Protein AF-A0A437JR83-F1 (afdb_monomer)

Foldseek 3Di:
DDPVVVVQVVVVVVQQLVQQADDPPDPFHAQDAAAAFKKKKKWKWKWKDWPHWIKIKIKIKMKHHNHPQKMKMWMKMWMDTPDAIKIKIKIKMWGWDDAPDPFKTWIWIKMWMWMDRPPDIDTFKIKIKTWIWGDPDDFKIKIKIWMWMQGPVVRDIKIKIKIKMWGNFDDDPNKTKIKMKMWMDIPPFAIKIKIKIKIDPDPPFKIKMWMKMWGPDPRTMIMIMIMIMGMD

Nearest PDB structures (foldseek):
  6wil-assembly1_A  TM=4.463E-01  e=3.272E-05  Acinetobacter baumannii ACICU
  5fp2-assembly1_A  TM=3.745E-01  e=1.483E-04  Pseudomonas aeruginosa PAO1
  2hdi-assembly1_A  TM=3.971E-01  e=4.780E-04  Escherichia coli
  1e54-assembly1_A  TM=3.996E-01  e=6.405E-04  Delftia acidovorans
  1nqf-assembly1_A  TM=4.063E-01  e=6.652E-03  Escherichia coli

Organism: NCBI:txid2499835

Radius of gyration: 17.24 Å; Cα contacts (8 Å, |Δi|>4): 660; chains: 1; bounding box: 48×31×49 Å

Structure (mmCIF, N/CA/C/O backbone):
data_AF-A0A437JR83-F1
#
_entry.id   AF-A0A437JR83-F1
#
loop_
_atom_site.group_PDB
_atom_site.id
_atom_site.type_symbol
_atom_site.label_atom_id
_atom_site.label_alt_id
_atom_site.label_comp_id
_atom_site.label_asym_id
_atom_site.label_entity_id
_atom_site.label_seq_id
_atom_site.pdbx_PDB_ins_code
_atom_site.Cartn_x
_atom_site.Cartn_y
_atom_site.Cartn_z
_atom_site.occupancy
_atom_site.B_iso_or_equiv
_atom_site.auth_seq_id
_atom_site.auth_comp_id
_atom_site.auth_asym_id
_atom_site.auth_atom_id
_atom_site.pdbx_PDB_model_num
ATOM 1 N N . MET A 1 1 ? -20.474 8.134 29.082 1.00 32.59 1 MET A N 1
ATOM 2 C CA . MET A 1 1 ? -19.943 7.604 27.806 1.00 32.59 1 MET A CA 1
ATOM 3 C C . MET A 1 1 ? -18.487 7.226 28.027 1.00 32.59 1 MET A C 1
ATOM 5 O O . MET A 1 1 ? -17.682 8.089 28.355 1.00 32.59 1 MET A O 1
ATOM 9 N N . ASN A 1 2 ? -18.197 5.924 28.000 1.00 24.31 2 ASN A N 1
ATOM 10 C CA . ASN A 1 2 ? -16.918 5.344 28.408 1.00 24.31 2 ASN A CA 1
ATOM 11 C C . ASN A 1 2 ? -15.819 5.631 27.378 1.00 24.31 2 ASN A C 1
ATOM 13 O O . ASN A 1 2 ? -15.822 5.048 26.298 1.00 24.31 2 ASN A O 1
ATOM 17 N N . ARG A 1 3 ? -14.825 6.438 27.770 1.00 24.89 3 ARG A N 1
ATOM 18 C CA . ARG A 1 3 ? -13.561 6.663 27.037 1.00 24.89 3 ARG A CA 1
ATOM 19 C C . ARG A 1 3 ? -12.785 5.378 26.695 1.00 24.89 3 ARG A C 1
ATOM 21 O O . ARG A 1 3 ? -11.902 5.412 25.852 1.00 24.89 3 ARG A O 1
ATOM 28 N N . TRP A 1 4 ? -13.130 4.257 27.328 1.00 24.73 4 TRP A N 1
ATOM 29 C CA . TRP A 1 4 ? -12.500 2.954 27.119 1.00 24.73 4 TRP A CA 1
ATOM 30 C C . TRP A 1 4 ? -13.014 2.212 25.876 1.00 24.73 4 TRP A C 1
ATOM 32 O O . TRP A 1 4 ? -12.269 1.421 25.320 1.00 24.73 4 TRP A O 1
ATOM 42 N N . MET A 1 5 ? -14.237 2.491 25.398 1.00 27.91 5 MET A N 1
ATOM 43 C CA . MET A 1 5 ? -14.774 1.865 24.171 1.00 27.91 5 MET A CA 1
ATOM 44 C C . MET A 1 5 ? -14.330 2.591 22.894 1.00 27.91 5 MET A C 1
ATOM 46 O O . MET A 1 5 ? -14.243 1.979 21.836 1.00 27.91 5 MET A O 1
ATOM 50 N N . THR A 1 6 ? -13.993 3.879 22.987 1.00 34.22 6 THR A N 1
ATOM 51 C CA . THR A 1 6 ? -13.482 4.661 21.850 1.00 34.22 6 THR A CA 1
ATOM 52 C C . THR A 1 6 ? -12.039 4.308 21.485 1.00 34.22 6 THR A C 1
ATOM 54 O O . THR A 1 6 ? -11.684 4.370 20.314 1.00 34.22 6 THR A O 1
ATOM 57 N N . SER A 1 7 ? -11.216 3.887 22.454 1.00 34.66 7 SER A N 1
ATOM 58 C CA . SER A 1 7 ? -9.809 3.533 22.199 1.00 34.66 7 SER A CA 1
ATOM 59 C C . SER A 1 7 ? -9.632 2.156 21.553 1.00 34.66 7 SER A C 1
ATOM 61 O O . SER A 1 7 ? -8.687 1.958 20.800 1.00 34.66 7 SER A O 1
ATOM 63 N N . THR A 1 8 ? -10.545 1.207 21.781 1.00 35.41 8 THR A N 1
ATOM 64 C CA . THR A 1 8 ? -10.490 -0.116 21.132 1.00 35.41 8 THR A CA 1
ATOM 65 C C . THR A 1 8 ? -10.943 -0.054 19.668 1.00 35.41 8 THR A C 1
ATOM 67 O O . THR A 1 8 ? -10.409 -0.779 18.833 1.00 35.41 8 THR A O 1
ATOM 70 N N . MET A 1 9 ? -11.878 0.848 19.335 1.00 38.03 9 MET A N 1
ATOM 71 C CA . MET A 1 9 ? -12.351 1.045 17.956 1.00 38.03 9 MET A CA 1
ATOM 72 C C . MET A 1 9 ? -11.303 1.700 17.046 1.00 38.03 9 MET A C 1
ATOM 74 O O . MET A 1 9 ? -11.218 1.325 15.881 1.00 38.03 9 MET A O 1
ATOM 78 N N . GLY A 1 10 ? -10.477 2.622 17.558 1.00 35.56 10 GLY A N 1
ATOM 79 C CA . GLY A 1 10 ? -9.420 3.266 16.760 1.00 35.56 10 GLY A CA 1
ATOM 80 C C . GLY A 1 10 ? -8.351 2.282 16.272 1.00 35.56 10 GLY A C 1
ATOM 81 O O . GLY A 1 10 ? -7.940 2.327 15.114 1.00 35.56 10 GLY A O 1
ATOM 82 N N . VAL A 1 11 ? -7.976 1.323 17.127 1.00 40.75 11 VAL A N 1
ATOM 83 C CA . VAL A 1 11 ? -7.003 0.273 16.792 1.00 40.75 11 VAL A CA 1
ATOM 84 C C . VAL A 1 11 ? -7.579 -0.736 15.790 1.00 40.75 11 VAL A C 1
ATOM 86 O O . VAL A 1 11 ? -6.854 -1.171 14.902 1.00 40.75 11 VAL A O 1
ATOM 89 N N . LEU A 1 12 ? -8.872 -1.081 15.873 1.00 40.78 12 LEU A N 1
ATOM 90 C CA . LEU A 1 12 ? -9.520 -1.957 14.883 1.00 40.78 12 LEU A CA 1
ATOM 91 C C . LEU A 1 12 ? -9.708 -1.276 13.516 1.00 40.78 12 LEU A C 1
ATOM 93 O O . LEU A 1 12 ? -9.478 -1.916 12.491 1.00 40.78 12 LEU A O 1
ATOM 97 N N . ALA A 1 13 ? -10.063 0.013 13.484 1.00 42.19 13 ALA A N 1
ATOM 98 C CA . ALA A 1 13 ? -10.243 0.761 12.237 1.00 42.19 13 ALA A CA 1
ATOM 99 C C . ALA A 1 13 ? -8.931 0.915 11.444 1.00 42.19 13 ALA A C 1
ATOM 101 O O . ALA A 1 13 ? -8.933 0.794 10.221 1.00 42.19 13 ALA A O 1
ATOM 102 N N . ALA A 1 14 ? -7.795 1.097 12.129 1.00 40.47 14 ALA A N 1
ATOM 103 C CA . ALA A 1 14 ? -6.481 1.180 11.485 1.00 40.47 14 ALA A CA 1
ATOM 104 C C . ALA A 1 14 ? -6.006 -0.155 10.873 1.00 40.47 14 ALA A C 1
ATOM 106 O O . ALA A 1 14 ? -5.172 -0.156 9.971 1.00 40.47 14 ALA A O 1
ATOM 107 N N . ILE A 1 15 ? -6.533 -1.283 11.357 1.00 44.03 15 ILE A N 1
ATOM 108 C CA . ILE A 1 15 ? -6.121 -2.639 10.967 1.00 44.03 15 ILE A CA 1
ATOM 109 C C . ILE A 1 15 ? -6.958 -3.152 9.789 1.00 44.03 15 ILE A C 1
ATOM 111 O O . ILE A 1 15 ? -6.422 -3.694 8.831 1.00 44.03 15 ILE A O 1
ATOM 115 N N . CYS A 1 16 ? -8.266 -2.886 9.769 1.00 35.97 16 CYS A N 1
ATOM 116 C CA . CYS A 1 16 ? -9.113 -3.285 8.638 1.00 35.97 16 CYS A CA 1
ATOM 117 C C . CYS A 1 16 ? -8.777 -2.558 7.316 1.00 35.97 16 CYS A C 1
ATOM 119 O O . CYS A 1 16 ? -9.184 -3.024 6.254 1.00 35.97 16 CYS A O 1
ATOM 121 N N . ALA A 1 17 ? -8.030 -1.447 7.359 1.00 39.47 17 ALA A N 1
ATOM 122 C CA . ALA A 1 17 ? -7.630 -0.676 6.178 1.00 39.47 17 ALA A CA 1
ATOM 123 C C . ALA A 1 17 ? -6.355 -1.197 5.476 1.00 39.47 17 ALA A C 1
ATOM 125 O O . ALA A 1 17 ? -6.024 -0.725 4.387 1.00 39.47 17 ALA A O 1
ATOM 126 N N . LEU A 1 18 ? -5.618 -2.142 6.077 1.00 44.72 18 LEU A N 1
ATOM 127 C CA . LEU A 1 18 ? -4.388 -2.691 5.487 1.00 44.72 18 LEU A CA 1
ATOM 128 C C . LEU A 1 18 ? -4.664 -3.832 4.503 1.00 44.72 18 LEU A C 1
ATOM 130 O O . LEU A 1 18 ? -3.891 -4.036 3.571 1.00 44.72 18 LEU A O 1
ATOM 134 N N . SER A 1 19 ? -5.782 -4.544 4.656 1.00 37.06 19 SER A N 1
ATOM 135 C CA . SER A 1 19 ? -6.062 -5.789 3.927 1.00 37.06 19 SER A CA 1
ATOM 136 C C . SER A 1 19 ? -6.390 -5.613 2.433 1.00 37.06 19 SER A C 1
ATOM 138 O O . SER A 1 19 ? -6.799 -6.572 1.780 1.00 37.06 19 SER A O 1
ATOM 140 N N . ALA A 1 20 ? -6.248 -4.408 1.882 1.00 42.19 20 ALA A N 1
ATOM 141 C CA . ALA A 1 20 ? -6.490 -4.126 0.468 1.00 42.19 20 ALA A CA 1
ATOM 142 C C . ALA A 1 20 ? -5.416 -3.261 -0.204 1.00 42.19 20 ALA A C 1
ATOM 144 O O . ALA A 1 20 ? -5.598 -2.880 -1.357 1.00 42.19 20 ALA A O 1
ATOM 145 N N . LYS A 1 21 ? -4.323 -2.944 0.499 1.00 55.41 21 LYS A N 1
ATOM 146 C CA . LYS A 1 21 ? -3.191 -2.233 -0.099 1.00 55.41 21 LYS A CA 1
ATOM 147 C C . LYS A 1 21 ? -2.224 -3.261 -0.660 1.00 55.41 21 LYS A C 1
ATOM 149 O O . LYS A 1 21 ? -1.654 -4.036 0.108 1.00 55.41 21 LYS A O 1
ATOM 154 N N . ALA A 1 22 ? -2.089 -3.292 -1.979 1.00 55.38 22 ALA A N 1
ATOM 155 C CA . ALA A 1 22 ? -0.961 -3.967 -2.598 1.00 55.38 22 ALA A CA 1
ATOM 156 C C . ALA A 1 22 ? 0.275 -3.070 -2.410 1.00 55.38 22 ALA A C 1
ATOM 158 O O . ALA A 1 22 ? 0.153 -1.855 -2.269 1.00 55.38 22 ALA A O 1
ATOM 159 N N . GLY A 1 23 ? 1.473 -3.652 -2.345 1.00 60.19 23 GLY A N 1
ATOM 160 C CA . GLY A 1 23 ? 2.698 -2.842 -2.371 1.00 60.19 23 GLY A CA 1
ATOM 161 C C . GLY A 1 23 ? 3.164 -2.310 -1.011 1.00 60.19 23 GLY A C 1
ATOM 162 O O . GLY A 1 23 ? 3.816 -1.264 -0.937 1.00 60.19 23 GLY A O 1
ATOM 163 N N . LEU A 1 24 ? 2.940 -3.065 0.074 1.00 78.75 24 LEU A N 1
ATOM 164 C CA . LEU A 1 24 ? 3.714 -2.844 1.301 1.00 78.75 24 LEU A CA 1
ATOM 165 C C . LEU A 1 24 ? 5.221 -2.923 0.970 1.00 78.75 24 LEU A C 1
ATOM 167 O O . LEU A 1 24 ? 5.636 -3.694 0.096 1.00 78.75 24 LEU A O 1
ATOM 171 N N . PRO A 1 25 ? 6.079 -2.105 1.607 1.00 84.81 25 PRO A N 1
ATOM 172 C CA . PRO A 1 25 ? 5.969 -1.538 2.958 1.00 84.81 25 PRO A CA 1
ATOM 173 C C . PRO A 1 25 ? 5.352 -0.132 3.066 1.00 84.81 25 PRO A C 1
ATOM 175 O O . PRO A 1 25 ? 5.338 0.431 4.167 1.00 84.81 25 PRO A O 1
ATOM 178 N N . LEU A 1 26 ? 4.901 0.469 1.965 1.00 86.69 26 LEU A N 1
ATOM 179 C CA . LEU A 1 26 ? 4.327 1.816 1.962 1.00 86.69 26 LEU A CA 1
ATOM 180 C C . LEU A 1 26 ? 2.868 1.813 2.453 1.00 86.69 26 LEU A C 1
ATOM 182 O O . LEU A 1 26 ? 2.112 0.879 2.212 1.00 86.69 26 LEU A O 1
ATOM 186 N N . LEU A 1 27 ? 2.451 2.880 3.138 1.00 89.06 27 LEU A N 1
ATOM 187 C CA . LEU A 1 27 ? 1.035 3.170 3.389 1.00 89.06 27 LEU A CA 1
ATOM 188 C C . LEU A 1 27 ? 0.346 3.699 2.127 1.00 89.06 27 LEU A C 1
ATOM 190 O O . LEU A 1 27 ? -0.882 3.674 2.049 1.00 89.06 27 LEU A O 1
ATOM 194 N N . SER A 1 28 ? 1.120 4.229 1.185 1.00 91.75 28 SER A N 1
ATOM 195 C CA . SER A 1 28 ? 0.636 4.667 -0.123 1.00 91.75 28 SER A CA 1
ATOM 196 C C . SER A 1 28 ? 0.563 3.488 -1.082 1.00 91.75 28 SER A C 1
ATOM 198 O O . SER A 1 28 ? 1.411 2.606 -1.027 1.00 91.75 28 SER A O 1
ATOM 200 N N . GLU A 1 29 ? -0.418 3.513 -1.973 1.00 92.31 29 GLU A N 1
ATOM 201 C CA . GLU A 1 29 ? -0.516 2.595 -3.105 1.00 92.31 29 GLU A CA 1
ATOM 202 C C . GLU A 1 29 ? 0.329 3.112 -4.281 1.00 92.31 29 GLU A C 1
ATOM 204 O O . GLU A 1 29 ? 0.528 4.329 -4.420 1.00 92.31 29 GLU A O 1
ATOM 209 N N . ASP A 1 30 ? 0.794 2.201 -5.136 1.00 94.75 30 ASP A N 1
ATOM 210 C CA . ASP A 1 30 ? 1.477 2.516 -6.393 1.00 94.75 30 ASP A CA 1
ATOM 211 C C . ASP A 1 30 ? 0.542 2.392 -7.611 1.00 94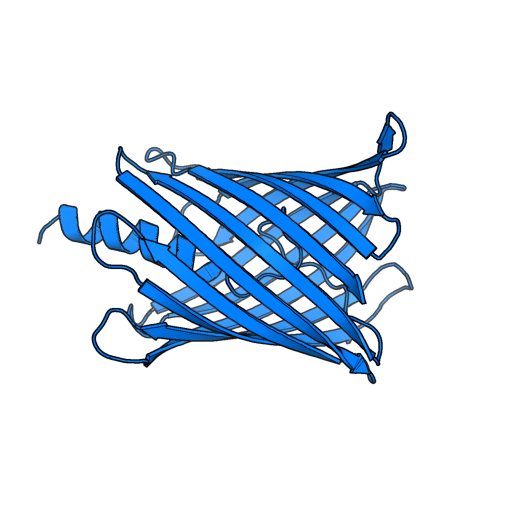.75 30 ASP A C 1
ATOM 213 O O . ASP A 1 30 ? -0.504 1.738 -7.576 1.00 94.75 30 ASP A O 1
ATOM 217 N N . ALA A 1 31 ? 0.906 3.045 -8.714 1.00 95.44 31 ALA A N 1
ATOM 218 C CA . ALA A 1 31 ? 0.135 3.031 -9.956 1.00 95.44 31 ALA A CA 1
ATOM 219 C C . ALA A 1 31 ? 0.512 1.877 -10.902 1.00 95.44 31 ALA A C 1
ATOM 221 O O . ALA A 1 31 ? 0.082 1.871 -12.056 1.00 95.44 31 ALA A O 1
ATOM 222 N N . GLY A 1 32 ? 1.304 0.906 -10.443 1.00 92.50 32 GLY A N 1
ATOM 223 C CA . GLY A 1 32 ? 1.584 -0.317 -11.179 1.00 92.50 32 GLY A CA 1
ATOM 224 C C . GLY A 1 32 ? 0.320 -1.162 -11.326 1.00 92.50 32 GLY A C 1
ATOM 225 O O . GLY A 1 32 ? -0.435 -1.350 -10.369 1.00 92.50 32 GLY A O 1
ATOM 226 N N . VAL A 1 33 ? 0.092 -1.668 -12.537 1.00 94.12 33 VAL A N 1
ATOM 227 C CA . VAL A 1 33 ? -0.976 -2.624 -12.852 1.00 94.12 33 VAL A CA 1
ATOM 228 C C . VAL A 1 33 ? -0.322 -3.870 -13.426 1.00 94.12 33 VAL A C 1
ATOM 230 O O . VAL A 1 33 ? 0.466 -3.768 -14.365 1.00 94.12 33 VAL A O 1
ATOM 233 N N . LEU A 1 34 ? -0.653 -5.034 -12.873 1.00 93.56 34 LEU A N 1
ATOM 234 C CA . LEU A 1 34 ? -0.153 -6.314 -13.367 1.00 93.56 34 LEU A CA 1
ATOM 235 C C . LEU A 1 34 ? -0.555 -6.540 -14.831 1.00 93.56 34 LEU A C 1
ATOM 237 O O . LEU A 1 34 ? -1.706 -6.317 -15.229 1.00 93.56 34 LEU A O 1
ATOM 241 N N . GLY A 1 35 ? 0.393 -7.035 -15.622 1.00 93.38 35 GLY A N 1
ATOM 242 C CA . GLY A 1 35 ? 0.174 -7.455 -16.996 1.00 93.38 35 GLY A CA 1
ATOM 243 C C . GLY A 1 35 ? -0.794 -8.635 -17.100 1.00 93.38 35 GLY A C 1
ATOM 244 O O . GLY A 1 35 ? -1.101 -9.334 -16.136 1.00 93.38 35 GLY A O 1
ATOM 245 N N . GLY A 1 36 ? -1.311 -8.878 -18.307 1.00 96.19 36 GLY A N 1
ATOM 246 C CA . GLY A 1 36 ? -2.239 -9.986 -18.539 1.00 96.19 36 GLY A CA 1
ATOM 247 C C . GLY A 1 36 ? -1.610 -11.345 -18.224 1.00 96.19 36 GLY A C 1
ATOM 248 O O . GLY A 1 36 ? -0.670 -11.754 -18.899 1.00 96.19 36 GLY A O 1
ATOM 249 N N . GLY A 1 37 ? -2.171 -12.055 -17.244 1.00 94.62 37 GLY A N 1
ATOM 250 C CA . GLY A 1 37 ? -1.677 -13.354 -16.784 1.00 94.62 37 GLY A CA 1
ATOM 251 C C . GLY A 1 37 ? -0.591 -13.281 -15.711 1.00 94.62 37 GLY A C 1
ATOM 252 O O . GLY A 1 37 ? -0.220 -14.329 -15.196 1.00 94.62 37 GLY A O 1
ATOM 253 N N . GLU A 1 38 ? -0.122 -12.085 -15.352 1.00 96.06 38 GLU A N 1
ATOM 254 C CA . GLU A 1 38 ? 0.784 -11.889 -14.222 1.00 96.06 38 GLU A CA 1
ATOM 255 C C . GLU A 1 38 ? -0.016 -11.903 -12.924 1.00 96.06 38 GLU A C 1
ATOM 257 O O . GLU A 1 38 ? -1.044 -11.223 -12.810 1.00 96.06 38 GLU A O 1
ATOM 262 N N . CYS A 1 39 ? 0.452 -12.666 -11.941 1.00 96.56 39 CYS A N 1
ATOM 263 C CA . CYS A 1 39 ? -0.159 -12.724 -10.627 1.00 96.56 39 CYS A CA 1
ATOM 264 C C . CYS A 1 39 ? 0.866 -12.453 -9.526 1.00 96.56 39 CYS A C 1
ATOM 266 O O . CYS A 1 39 ? 2.052 -12.756 -9.643 1.00 96.56 39 CYS A O 1
ATOM 268 N N . GLU A 1 40 ? 0.382 -11.926 -8.408 1.00 96.00 40 GLU A N 1
ATOM 269 C CA . GLU A 1 40 ? 1.158 -11.767 -7.189 1.00 96.00 40 GLU A CA 1
ATOM 270 C C . GLU A 1 40 ? 0.388 -12.298 -5.979 1.00 96.00 40 GLU A C 1
ATOM 272 O O . GLU A 1 40 ? -0.837 -12.207 -5.892 1.00 96.00 40 GLU A O 1
ATOM 277 N N . LEU A 1 41 ? 1.125 -12.880 -5.040 1.00 96.81 41 LEU A N 1
ATOM 278 C CA . LEU A 1 41 ? 0.657 -13.302 -3.729 1.00 96.81 41 LEU A CA 1
ATOM 279 C C . LEU A 1 41 ? 1.445 -12.520 -2.681 1.00 96.81 41 LEU A C 1
ATOM 281 O O . LEU A 1 41 ? 2.673 -12.592 -2.654 1.00 96.81 41 LEU A O 1
ATOM 285 N N . GLU A 1 42 ? 0.752 -11.819 -1.795 1.00 95.44 42 GLU A N 1
ATOM 286 C CA . GLU A 1 42 ? 1.366 -11.055 -0.715 1.00 95.44 42 GLU A CA 1
ATOM 287 C C . GLU A 1 42 ? 0.841 -11.519 0.644 1.00 95.44 42 GLU A C 1
ATOM 289 O O . GLU A 1 42 ? -0.364 -11.612 0.873 1.00 95.44 42 GLU A O 1
ATOM 294 N N . ALA A 1 43 ? 1.760 -11.820 1.558 1.00 96.00 43 ALA A N 1
ATOM 295 C CA . ALA A 1 43 ? 1.468 -12.155 2.943 1.00 96.00 43 ALA A CA 1
ATOM 296 C C . ALA A 1 43 ? 2.022 -11.070 3.863 1.00 96.00 43 ALA A C 1
ATOM 298 O O . ALA A 1 43 ? 3.160 -10.634 3.698 1.00 96.00 43 ALA A O 1
ATOM 299 N N . VAL A 1 44 ? 1.240 -10.678 4.865 1.00 94.56 44 VAL A N 1
ATOM 300 C CA . VAL A 1 44 ? 1.554 -9.556 5.753 1.00 94.56 44 VAL A CA 1
ATOM 301 C C . VAL A 1 44 ? 1.383 -9.977 7.203 1.00 94.56 44 VAL A C 1
ATOM 303 O O . VAL A 1 44 ? 0.411 -10.644 7.562 1.00 94.56 44 VAL A O 1
ATOM 306 N N . ALA A 1 45 ? 2.311 -9.551 8.052 1.00 95.62 45 ALA A N 1
ATOM 307 C CA . ALA A 1 45 ? 2.157 -9.539 9.496 1.00 95.62 45 ALA A CA 1
ATOM 308 C C . ALA A 1 45 ? 2.335 -8.10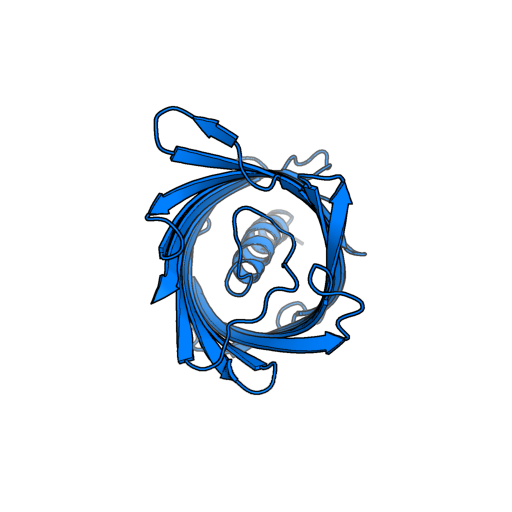7 10.007 1.00 95.62 45 ALA A C 1
ATOM 310 O O . ALA A 1 45 ? 3.351 -7.468 9.729 1.00 95.62 45 ALA A O 1
ATOM 311 N N . ALA A 1 46 ? 1.370 -7.614 10.779 1.00 93.56 46 ALA A N 1
ATOM 312 C CA . ALA A 1 46 ? 1.401 -6.267 11.330 1.00 93.56 46 ALA A CA 1
ATOM 313 C C . ALA A 1 46 ? 1.247 -6.270 12.854 1.00 93.56 46 ALA A C 1
ATOM 315 O O . ALA A 1 46 ? 0.568 -7.116 13.442 1.00 93.56 46 ALA A O 1
ATOM 316 N N . SER A 1 47 ? 1.883 -5.299 13.508 1.00 93.69 47 SER A N 1
ATOM 317 C CA . SER A 1 47 ? 1.707 -5.014 14.929 1.00 93.69 47 SER A CA 1
ATOM 318 C C . SER A 1 47 ? 1.449 -3.531 15.140 1.00 93.69 47 SER A C 1
ATOM 320 O O . SER A 1 47 ? 2.309 -2.700 14.849 1.00 93.69 47 SER A O 1
ATOM 322 N N . ALA A 1 48 ? 0.289 -3.215 15.707 1.00 91.25 48 ALA A N 1
ATOM 323 C CA . ALA A 1 48 ? -0.090 -1.869 16.103 1.00 91.25 48 ALA A CA 1
ATOM 324 C C . ALA A 1 48 ? -0.001 -1.708 17.626 1.00 91.25 48 ALA A C 1
ATOM 326 O O . ALA A 1 48 ? -0.269 -2.644 18.387 1.00 91.25 48 ALA A O 1
ATOM 327 N N . ARG A 1 49 ? 0.384 -0.516 18.090 1.00 91.00 49 ARG A N 1
ATOM 328 C CA . ARG A 1 49 ? 0.379 -0.153 19.514 1.00 91.00 49 ARG A CA 1
ATOM 329 C C . ARG A 1 49 ? -0.042 1.295 19.708 1.00 91.00 49 ARG A C 1
ATOM 331 O O . ARG A 1 49 ? 0.510 2.181 19.060 1.00 91.00 49 ARG A O 1
ATOM 338 N N . GLU A 1 50 ? -0.910 1.530 20.683 1.00 87.31 50 GLU A N 1
ATOM 339 C CA . GLU A 1 50 ? -1.382 2.859 21.081 1.00 87.31 50 GLU A CA 1
ATOM 340 C C . GLU A 1 50 ? -1.694 2.861 22.581 1.00 87.31 50 GLU A C 1
ATOM 342 O O . GLU A 1 50 ? -2.345 1.948 23.078 1.00 87.31 50 GLU A O 1
ATOM 347 N N . GLY A 1 51 ? -1.204 3.853 23.334 1.00 81.12 51 GLY A N 1
ATOM 348 C CA . GLY A 1 51 ? -1.610 4.048 24.736 1.00 81.12 51 GLY A CA 1
ATOM 349 C C . GLY A 1 51 ? -1.424 2.847 25.684 1.00 81.12 51 GLY A C 1
ATOM 350 O O . GLY A 1 51 ? -2.079 2.791 26.718 1.00 81.12 51 GLY A O 1
ATOM 351 N N . GLY A 1 52 ? -0.557 1.883 25.345 1.00 79.50 52 GLY A N 1
ATOM 352 C CA . GLY A 1 52 ? -0.351 0.638 26.101 1.00 79.50 52 GLY A CA 1
ATOM 353 C C . GLY A 1 52 ? -1.141 -0.570 25.580 1.00 79.50 52 GLY A C 1
ATOM 354 O O . GLY A 1 52 ? -0.736 -1.698 25.856 1.00 79.50 52 GLY A O 1
ATOM 355 N N . ALA A 1 53 ? -2.178 -0.351 24.770 1.00 84.38 53 ALA A N 1
ATOM 356 C CA . ALA A 1 53 ? -2.894 -1.399 24.051 1.00 84.38 53 ALA A CA 1
ATOM 357 C C . ALA A 1 53 ? -2.090 -1.876 22.832 1.00 84.38 53 ALA A C 1
ATOM 359 O O . ALA A 1 53 ? -1.283 -1.132 22.253 1.00 84.38 53 ALA A O 1
ATOM 360 N N . GLY A 1 54 ? -2.291 -3.137 22.455 1.00 86.75 54 GLY A N 1
ATOM 361 C CA . GLY A 1 54 ? -1.609 -3.768 21.333 1.00 86.75 54 GLY A CA 1
ATOM 362 C C . GLY A 1 54 ? -2.569 -4.556 20.458 1.00 86.75 54 GLY A C 1
ATOM 363 O O . GLY A 1 54 ? -3.552 -5.120 20.937 1.00 86.75 54 GLY A O 1
ATOM 364 N N . ALA A 1 55 ? -2.253 -4.613 19.172 1.00 88.44 55 ALA A N 1
ATOM 365 C CA . ALA A 1 55 ? -2.992 -5.416 18.223 1.00 88.44 55 ALA A CA 1
ATOM 366 C C . ALA A 1 55 ? -2.078 -6.026 17.165 1.00 88.44 55 ALA A C 1
ATOM 368 O O . ALA A 1 55 ? -0.989 -5.516 16.879 1.00 88.44 55 ALA A O 1
ATOM 369 N N . HIS A 1 56 ? -2.538 -7.140 16.608 1.00 91.62 56 HIS A N 1
ATOM 370 C CA . HIS A 1 56 ? -1.828 -7.912 15.602 1.00 91.62 56 HIS A CA 1
ATOM 371 C C . HIS A 1 56 ? -2.752 -8.260 14.445 1.00 91.62 56 HIS A C 1
ATOM 373 O O . HIS A 1 56 ? -3.917 -8.598 14.667 1.00 91.62 56 HIS A O 1
ATOM 379 N N . GLU A 1 57 ? -2.203 -8.232 13.237 1.00 89.94 57 GLU A N 1
ATOM 380 C CA . GLU A 1 57 ? -2.884 -8.644 12.015 1.00 89.94 57 GLU A CA 1
ATOM 381 C C . GLU A 1 57 ? -2.017 -9.619 11.230 1.00 89.94 57 GLU A C 1
ATOM 383 O O . GLU A 1 57 ? -0.795 -9.467 11.155 1.00 89.94 57 GLU A O 1
ATOM 388 N N . HIS A 1 58 ? -2.673 -10.596 10.615 1.00 93.81 58 HIS A N 1
ATOM 389 C CA . HIS A 1 58 ? -2.109 -11.385 9.535 1.00 93.81 58 HIS A CA 1
ATOM 390 C C . HIS A 1 58 ? -3.035 -11.308 8.332 1.00 93.81 58 HIS A C 1
ATOM 392 O O . HIS A 1 58 ? -4.224 -11.609 8.467 1.00 93.81 58 HIS A O 1
ATOM 398 N N . ALA A 1 59 ? -2.487 -10.962 7.175 1.00 93.19 59 ALA A N 1
ATOM 399 C CA . ALA A 1 59 ? -3.230 -10.887 5.928 1.00 93.19 59 ALA A CA 1
ATOM 400 C C . ALA A 1 59 ? -2.552 -11.705 4.828 1.00 93.19 59 ALA A C 1
ATOM 402 O O . ALA A 1 59 ? -1.341 -11.932 4.850 1.00 93.19 59 ALA A O 1
ATOM 403 N N . LEU A 1 60 ? -3.363 -12.168 3.885 1.00 95.44 60 LEU A N 1
ATOM 404 C CA . LEU A 1 60 ? -2.936 -12.822 2.659 1.00 95.44 60 LEU A CA 1
ATOM 405 C C . LEU A 1 60 ? -3.790 -12.277 1.517 1.00 95.44 60 LEU A C 1
ATOM 407 O O . LEU A 1 60 ? -5.017 -12.359 1.582 1.00 95.44 60 LEU A O 1
ATOM 411 N N . GLY A 1 61 ? -3.146 -11.746 0.489 1.00 93.62 61 GLY A N 1
ATOM 412 C CA . GLY A 1 61 ? -3.785 -11.238 -0.714 1.00 93.62 61 GLY A CA 1
ATOM 413 C C . GLY A 1 61 ? -3.232 -11.911 -1.957 1.00 93.62 61 GLY A C 1
ATOM 414 O O . GLY A 1 61 ? -2.046 -12.221 -2.018 1.00 93.62 61 GLY A O 1
ATOM 415 N N . VAL A 1 62 ? -4.090 -12.135 -2.945 1.00 95.50 62 VAL A N 1
ATOM 416 C CA . VAL A 1 62 ? -3.697 -12.512 -4.304 1.00 95.50 62 VAL A CA 1
ATOM 417 C C . VAL A 1 62 ? -4.255 -11.482 -5.268 1.00 95.50 62 VAL A C 1
ATOM 419 O O . VAL A 1 62 ? -5.415 -11.087 -5.132 1.00 95.50 62 VAL A O 1
ATOM 422 N N . ALA A 1 63 ? -3.459 -11.067 -6.243 1.00 95.75 63 ALA A N 1
ATOM 423 C CA . ALA A 1 63 ? -3.922 -10.241 -7.341 1.00 95.75 63 ALA A CA 1
ATOM 424 C C . ALA A 1 63 ? -3.428 -10.781 -8.678 1.00 95.75 63 ALA A C 1
ATOM 426 O O . ALA A 1 63 ? -2.364 -11.385 -8.749 1.00 95.75 63 ALA A O 1
ATOM 427 N N . CYS A 1 64 ? -4.218 -10.582 -9.728 1.00 96.38 64 CYS A N 1
ATOM 428 C CA . CYS A 1 64 ? -3.865 -10.990 -11.081 1.00 96.38 64 CYS A CA 1
ATOM 429 C C . CYS A 1 64 ? -4.299 -9.932 -12.092 1.00 96.38 64 CYS A C 1
ATOM 431 O O . CYS A 1 64 ? -5.419 -9.406 -12.026 1.00 96.38 64 CYS A O 1
ATOM 433 N N . GLY A 1 65 ? -3.427 -9.664 -13.057 1.00 96.38 65 GLY A N 1
ATOM 434 C CA . GLY A 1 65 ? -3.742 -8.861 -14.224 1.00 96.38 65 GLY A CA 1
ATOM 435 C C . GLY A 1 65 ? -4.585 -9.662 -15.211 1.00 96.38 65 GLY A C 1
ATOM 436 O O . GLY A 1 65 ? -4.232 -10.763 -15.635 1.00 96.38 65 GLY A O 1
ATOM 437 N N . THR A 1 66 ? -5.724 -9.108 -15.614 1.00 94.75 66 THR A N 1
ATOM 438 C CA . THR A 1 66 ? -6.593 -9.725 -16.632 1.00 94.75 66 THR A CA 1
ATOM 439 C C . THR A 1 66 ? -6.256 -9.261 -18.050 1.00 94.75 66 THR A C 1
ATOM 441 O O . THR A 1 66 ? -6.888 -9.691 -19.016 1.00 94.75 66 THR A O 1
ATOM 444 N N . GLY A 1 6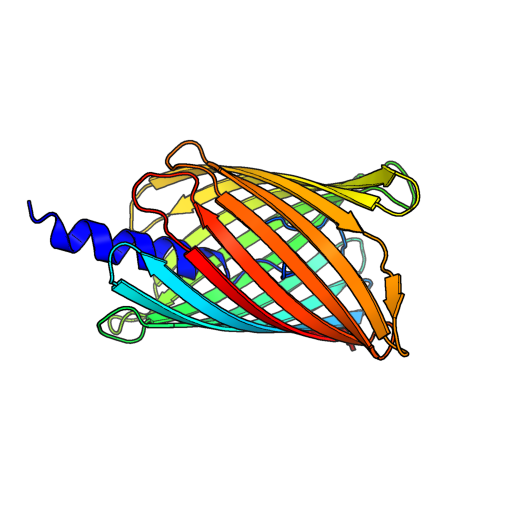7 ? -5.263 -8.376 -18.177 1.00 89.19 67 GLY A N 1
ATOM 445 C CA . GLY A 1 67 ? -4.963 -7.634 -19.395 1.00 89.19 67 GLY A CA 1
ATOM 446 C C . GLY A 1 67 ? -5.906 -6.444 -19.583 1.00 89.19 67 GLY A C 1
ATOM 447 O O . GLY A 1 67 ? -6.806 -6.211 -18.775 1.00 89.19 67 GLY A O 1
ATOM 448 N N . ARG A 1 68 ? -5.692 -5.697 -20.675 1.00 89.06 68 ARG A N 1
ATOM 449 C CA . ARG A 1 68 ? -6.435 -4.467 -21.007 1.00 89.06 68 ARG A CA 1
ATOM 450 C C . ARG A 1 68 ? -6.397 -3.416 -19.901 1.00 89.06 68 ARG A C 1
ATOM 452 O O . ARG A 1 68 ? -7.404 -2.746 -19.717 1.00 89.06 68 ARG A O 1
ATOM 459 N N . ASP A 1 69 ? -5.281 -3.298 -19.186 1.00 94.56 69 ASP A N 1
ATOM 460 C CA . ASP A 1 69 ? -5.084 -2.261 -18.167 1.00 94.56 69 ASP A CA 1
ATOM 461 C C . ASP A 1 69 ? -5.895 -2.473 -16.872 1.00 94.56 69 ASP A C 1
ATOM 463 O O . ASP A 1 69 ? -6.154 -1.521 -16.136 1.00 94.56 69 ASP A O 1
ATOM 467 N N . TRP A 1 70 ? -6.294 -3.724 -16.587 1.00 95.81 70 TRP A N 1
ATOM 468 C CA . TRP A 1 70 ? -7.047 -4.118 -15.387 1.00 95.81 70 TRP A CA 1
ATOM 469 C C . TRP A 1 70 ? -6.357 -5.216 -14.573 1.00 95.81 70 TRP A C 1
ATOM 471 O O . TRP A 1 70 ? -5.891 -6.223 -15.114 1.00 95.81 70 TRP A O 1
ATOM 481 N N . GLN A 1 71 ? -6.441 -5.065 -13.253 1.00 95.62 71 GLN A N 1
ATOM 482 C CA . GLN A 1 71 ? -6.042 -6.033 -12.235 1.00 95.62 71 GLN A CA 1
ATOM 483 C C . GLN A 1 71 ? -7.173 -6.226 -11.225 1.00 95.62 71 GLN A C 1
ATOM 485 O O . GLN A 1 71 ? -7.856 -5.269 -10.860 1.00 95.62 71 GLN A O 1
ATOM 490 N N . TRP A 1 72 ? -7.327 -7.454 -10.733 1.00 96.06 72 TRP A N 1
ATOM 491 C CA . TRP A 1 72 ? -8.245 -7.799 -9.646 1.00 96.06 72 TRP A CA 1
ATOM 492 C C . TRP A 1 72 ? -7.488 -8.424 -8.488 1.00 96.06 72 TRP A C 1
ATOM 494 O O . TRP A 1 72 ? -6.524 -9.152 -8.709 1.00 96.06 72 TRP A O 1
ATOM 504 N N . GLY A 1 73 ? -7.956 -8.170 -7.271 1.00 94.69 73 GLY A N 1
ATOM 505 C CA . GLY A 1 73 ? -7.380 -8.696 -6.044 1.00 94.69 73 GLY A CA 1
ATOM 506 C C . GLY A 1 73 ? -8.432 -9.249 -5.089 1.00 94.69 73 GLY A C 1
ATOM 507 O O . GLY A 1 73 ? -9.562 -8.758 -5.024 1.00 94.69 73 GLY A O 1
ATOM 508 N N . LEU A 1 74 ? -8.035 -10.268 -4.333 1.00 96.25 74 LEU A N 1
ATOM 509 C CA . LEU A 1 74 ? -8.784 -10.858 -3.229 1.00 96.25 74 LEU A CA 1
ATOM 510 C C . LEU A 1 74 ? -7.869 -10.932 -2.008 1.00 96.25 74 LEU A C 1
ATOM 512 O O . LEU A 1 74 ? -6.769 -11.474 -2.102 1.00 96.25 74 LEU A O 1
ATOM 516 N N . GLY A 1 75 ? -8.337 -10.445 -0.863 1.00 93.88 75 GLY A N 1
ATOM 517 C CA . GLY A 1 75 ? -7.599 -10.483 0.394 1.00 93.88 75 GLY A CA 1
ATOM 518 C C . GLY A 1 75 ? -8.389 -11.143 1.512 1.00 93.88 75 GLY A C 1
ATOM 519 O O . GLY A 1 75 ? -9.611 -11.036 1.593 1.00 93.88 75 GLY A O 1
ATOM 520 N N . VAL A 1 76 ? -7.683 -11.826 2.406 1.00 94.69 76 VAL A N 1
ATOM 521 C CA . VAL A 1 76 ? -8.214 -12.305 3.683 1.00 94.69 76 VAL A CA 1
ATOM 522 C C . VAL A 1 76 ? -7.318 -11.831 4.809 1.00 94.69 76 VA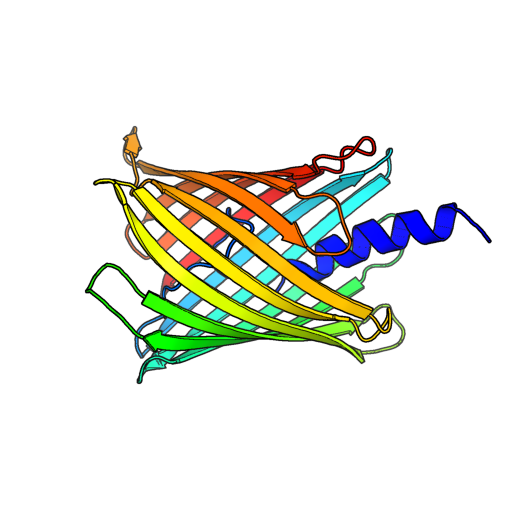L A C 1
ATOM 524 O O . VAL A 1 76 ? -6.096 -11.826 4.681 1.00 94.69 76 VAL A O 1
ATOM 527 N N . ALA A 1 77 ? -7.921 -11.477 5.936 1.00 91.56 77 ALA A N 1
ATOM 528 C CA . ALA A 1 77 ? -7.185 -11.010 7.098 1.00 91.56 77 ALA A CA 1
ATOM 529 C C . ALA A 1 77 ? -7.741 -11.579 8.398 1.00 91.56 77 ALA A C 1
ATOM 531 O O . ALA A 1 77 ? -8.896 -12.006 8.497 1.00 91.56 77 ALA A O 1
ATOM 532 N N . ARG A 1 78 ? -6.888 -11.602 9.416 1.00 91.81 78 ARG A N 1
ATOM 533 C CA . ARG A 1 78 ? -7.242 -11.934 10.792 1.00 91.81 78 ARG A CA 1
ATOM 534 C C . ARG A 1 78 ? -6.579 -10.938 11.719 1.00 91.81 78 ARG A C 1
ATOM 536 O O . ARG A 1 78 ? -5.358 -10.815 11.703 1.00 91.81 78 ARG A O 1
ATOM 543 N N . ALA A 1 79 ? -7.382 -10.301 12.557 1.00 88.31 79 ALA A N 1
ATOM 544 C CA . ALA A 1 79 ? -6.949 -9.259 13.469 1.00 88.31 79 ALA A CA 1
ATOM 545 C C . ALA A 1 79 ? -7.337 -9.587 14.912 1.00 88.31 79 ALA A C 1
ATOM 547 O O . ALA A 1 79 ? -8.404 -10.146 15.178 1.00 88.31 79 ALA A O 1
ATOM 548 N N . ARG A 1 80 ? -6.479 -9.224 15.865 1.00 88.25 80 ARG A N 1
ATOM 549 C CA . ARG A 1 80 ? -6.763 -9.338 17.299 1.00 88.25 80 ARG A CA 1
ATOM 550 C C . ARG A 1 80 ? -6.252 -8.107 18.039 1.00 88.25 80 ARG A C 1
ATOM 552 O O . ARG A 1 80 ? -5.062 -7.812 17.968 1.00 88.25 80 ARG A O 1
ATOM 559 N N . ALA A 1 81 ? -7.137 -7.470 18.801 1.00 82.94 81 ALA A N 1
ATOM 560 C CA . ALA A 1 81 ? -6.845 -6.411 19.765 1.00 82.94 81 ALA A CA 1
ATOM 561 C C . ALA A 1 81 ? -7.589 -6.755 21.063 1.00 82.94 81 ALA A C 1
ATOM 563 O O . ALA A 1 81 ? -8.806 -6.894 21.004 1.00 82.94 81 ALA A O 1
ATOM 564 N N . ASP A 1 82 ? -6.867 -6.987 22.169 1.0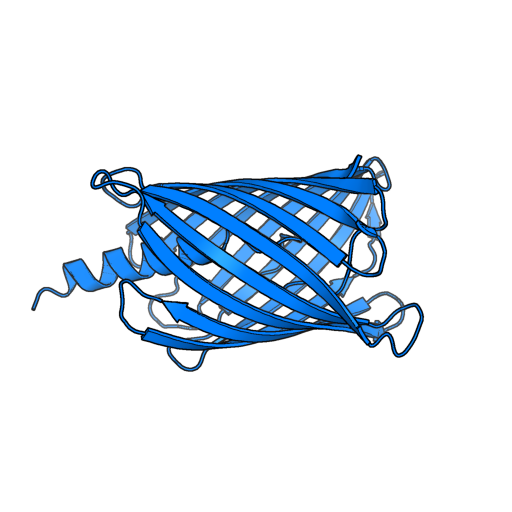0 71.56 82 ASP A N 1
ATOM 565 C CA . ASP A 1 82 ? -7.378 -7.310 23.521 1.00 71.56 82 ASP A CA 1
ATOM 566 C C . ASP A 1 82 ? -8.837 -7.826 23.570 1.00 71.56 82 ASP A C 1
ATOM 568 O O . ASP A 1 82 ? -9.745 -7.143 24.041 1.00 71.56 82 ASP A O 1
ATOM 572 N N . GLY A 1 83 ? -9.086 -9.026 23.025 1.00 70.81 83 GLY A N 1
ATOM 573 C CA . GLY A 1 83 ? -10.452 -9.511 22.814 1.00 70.81 83 GLY A CA 1
ATOM 574 C C . GLY A 1 83 ? -10.601 -10.571 21.712 1.00 70.81 83 GLY A C 1
ATOM 575 O O . GLY A 1 83 ? -9.631 -11.276 21.392 1.00 70.81 83 GLY A O 1
ATOM 576 N N . PRO A 1 84 ? -11.824 -10.737 21.163 1.00 72.75 84 PRO A N 1
ATOM 577 C CA . PRO A 1 84 ? -12.115 -11.731 20.136 1.00 72.75 84 PRO A CA 1
ATOM 578 C C . PRO A 1 84 ? -11.374 -11.455 18.821 1.00 72.75 84 PRO A C 1
ATOM 580 O O . PRO A 1 84 ? -10.978 -10.337 18.503 1.00 72.75 84 PRO A O 1
ATOM 583 N N . LEU A 1 85 ? -11.158 -12.532 18.070 1.00 85.69 85 LEU A N 1
ATOM 584 C CA . LEU A 1 85 ? -10.529 -12.510 16.754 1.00 85.69 85 LEU A CA 1
ATOM 585 C C . LEU A 1 85 ? -11.525 -11.970 15.720 1.00 85.69 85 LEU A C 1
ATOM 587 O O . LEU A 1 85 ? -12.572 -12.585 15.530 1.00 85.69 85 LEU A O 1
ATOM 591 N N . ALA A 1 86 ? -11.165 -10.904 15.014 1.00 87.62 86 ALA A N 1
ATOM 592 C CA . ALA A 1 86 ? -11.891 -10.434 13.839 1.00 87.62 86 ALA A CA 1
ATOM 593 C C . ALA A 1 86 ? -11.309 -11.069 12.569 1.00 87.62 86 ALA A C 1
ATOM 595 O O . ALA A 1 86 ? -10.098 -11.302 12.469 1.00 87.62 86 ALA A O 1
ATOM 596 N N . LYS A 1 87 ? -12.167 -11.358 11.590 1.00 91.69 87 LYS A N 1
ATOM 597 C CA . LYS A 1 87 ? -11.770 -11.813 10.251 1.00 91.69 87 LYS A CA 1
ATOM 598 C C . LYS A 1 87 ? -12.177 -10.770 9.224 1.00 91.69 87 LYS A C 1
ATOM 600 O O . LYS A 1 87 ? -13.265 -10.215 9.327 1.00 91.69 87 LYS A O 1
ATOM 605 N N . GLY A 1 88 ? -11.323 -10.558 8.233 1.00 90.19 88 GLY A N 1
ATOM 606 C CA . GLY A 1 88 ? -11.561 -9.670 7.103 1.00 90.19 88 GLY A CA 1
ATOM 607 C C . GLY A 1 88 ? -11.552 -10.431 5.782 1.00 90.19 88 GLY A C 1
ATOM 608 O O . GLY A 1 88 ? -10.830 -11.420 5.632 1.00 90.19 88 GLY A O 1
ATOM 609 N N . LEU A 1 89 ? -12.354 -9.955 4.837 1.00 94.00 89 LEU A N 1
ATOM 610 C CA . LEU A 1 89 ? -12.345 -10.332 3.428 1.00 94.00 89 LEU A CA 1
ATOM 611 C C . LEU A 1 89 ? -12.367 -9.038 2.614 1.00 94.00 89 LEU A C 1
ATOM 613 O O . LEU A 1 89 ? -13.158 -8.145 2.915 1.00 94.00 89 LEU A O 1
ATOM 617 N N . SER A 1 90 ? -11.544 -8.938 1.581 1.00 92.62 90 SER A N 1
ATOM 618 C CA . SER A 1 90 ? -11.510 -7.787 0.683 1.00 92.62 90 SER A CA 1
ATOM 619 C C . SER A 1 90 ? -11.523 -8.232 -0.772 1.00 92.62 90 SER A C 1
ATOM 621 O O . SER A 1 90 ? -10.961 -9.267 -1.126 1.00 92.62 90 SER A O 1
ATOM 623 N N . VAL A 1 91 ? -12.178 -7.446 -1.619 1.00 95.69 91 VAL A N 1
ATOM 624 C CA . VAL A 1 91 ? -12.093 -7.554 -3.078 1.00 95.69 91 VAL A CA 1
ATOM 625 C C . VAL A 1 91 ? -11.764 -6.173 -3.603 1.00 95.69 91 VAL A C 1
ATOM 627 O O . VAL A 1 91 ? -12.412 -5.202 -3.218 1.00 95.69 91 VAL A O 1
ATOM 630 N N . GLY A 1 92 ? -10.790 -6.080 -4.492 1.00 94.31 92 GLY A N 1
ATOM 631 C CA . GLY A 1 92 ? -10.414 -4.815 -5.100 1.00 94.31 92 GLY A CA 1
ATOM 632 C C . GLY A 1 92 ? -9.843 -5.002 -6.490 1.00 94.31 92 GLY A C 1
ATOM 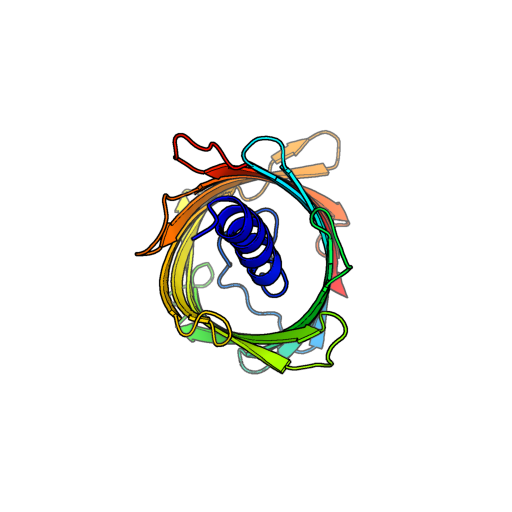633 O O . GLY A 1 92 ? -9.848 -6.103 -7.045 1.00 94.31 92 GLY A O 1
ATOM 634 N N . GLY A 1 93 ? -9.349 -3.916 -7.058 1.00 93.06 93 GLY A N 1
ATOM 635 C CA . GLY A 1 93 ? -8.655 -3.951 -8.332 1.00 93.06 93 GLY A CA 1
ATOM 636 C C . GLY A 1 93 ? -7.887 -2.673 -8.594 1.00 93.06 93 GLY A C 1
ATOM 637 O O . GLY A 1 93 ? -7.951 -1.735 -7.805 1.00 93.06 93 GLY A O 1
ATOM 638 N N . LYS A 1 94 ? -7.185 -2.640 -9.722 1.00 95.75 94 LYS A N 1
ATOM 639 C CA . LYS A 1 94 ? -6.591 -1.429 -10.288 1.00 95.75 94 LYS A CA 1
ATOM 640 C C . LYS A 1 94 ? -6.989 -1.342 -11.751 1.00 95.75 94 LYS A C 1
ATOM 642 O O . LYS A 1 94 ? -6.946 -2.343 -12.465 1.00 95.75 94 LYS A O 1
ATOM 647 N N . VAL A 1 95 ? -7.372 -0.150 -12.186 1.00 96.81 95 VAL A N 1
ATOM 648 C CA . VAL A 1 95 ? -7.568 0.169 -13.600 1.00 96.81 95 VAL A CA 1
ATOM 649 C C . VAL A 1 95 ? -6.693 1.356 -13.962 1.00 96.81 95 VAL A C 1
ATOM 651 O O . VAL A 1 95 ? -6.793 2.413 -13.334 1.00 96.81 95 VAL A O 1
ATOM 654 N N . LEU A 1 96 ? -5.836 1.193 -14.967 1.00 97.69 96 LEU A N 1
ATOM 655 C CA . LEU A 1 96 ? -5.068 2.308 -15.508 1.00 97.69 96 LEU A CA 1
ATOM 656 C C . LEU A 1 96 ? -6.008 3.252 -16.264 1.00 97.69 96 LEU A C 1
ATOM 658 O O . LEU A 1 96 ? -6.765 2.860 -17.150 1.00 97.69 96 LEU A O 1
ATOM 662 N N . LEU A 1 97 ? -5.979 4.517 -15.851 1.00 97.88 97 LEU A N 1
ATOM 663 C CA . LEU A 1 97 ? -6.783 5.592 -16.420 1.00 97.88 97 LEU A CA 1
ATOM 664 C C . LEU A 1 97 ? -5.991 6.385 -17.455 1.00 97.88 97 LEU A C 1
ATOM 666 O O . LEU A 1 97 ? -6.552 6.837 -18.452 1.00 97.88 97 LEU A O 1
ATOM 670 N N . TRP A 1 98 ? -4.703 6.608 -17.184 1.00 97.75 98 TRP A N 1
ATOM 671 C CA . TRP A 1 98 ? -3.843 7.454 -18.003 1.00 97.75 98 TRP A CA 1
ATOM 672 C C . TRP A 1 98 ? -2.360 7.166 -17.747 1.00 97.75 98 TRP A C 1
ATOM 674 O O . TRP A 1 98 ? -1.949 7.082 -16.595 1.00 97.75 98 TRP A O 1
ATOM 684 N N . ALA A 1 99 ? -1.555 7.070 -18.807 1.00 97.12 99 ALA A N 1
ATOM 685 C CA . ALA A 1 99 ? -0.100 6.919 -18.738 1.00 97.12 99 ALA A CA 1
ATOM 686 C C . ALA A 1 99 ? 0.580 8.058 -19.526 1.00 97.12 99 ALA A C 1
ATOM 688 O O . ALA A 1 99 ? 0.656 7.980 -20.755 1.00 97.12 99 ALA A O 1
ATOM 689 N N . PRO A 1 100 ? 1.008 9.160 -18.875 1.00 94.25 100 PRO A N 1
ATOM 690 C CA . PRO A 1 100 ? 1.685 10.270 -19.557 1.00 94.25 100 PRO A CA 1
ATOM 691 C C . PRO A 1 100 ? 3.033 9.900 -20.186 1.00 94.25 100 PRO A C 1
ATOM 693 O O . PRO A 1 100 ? 3.484 10.590 -21.101 1.00 94.25 100 PRO A O 1
ATOM 696 N N . SER A 1 101 ? 3.688 8.860 -19.675 1.00 95.81 101 SER A N 1
ATOM 697 C CA . SER A 1 101 ? 4.982 8.355 -20.134 1.00 95.81 101 SER A CA 1
ATOM 698 C C . SER A 1 101 ? 5.136 6.886 -19.744 1.00 95.81 101 SER A C 1
ATOM 700 O O . SER A 1 101 ? 4.310 6.360 -19.006 1.00 95.81 101 SER A O 1
ATOM 702 N N . GLU A 1 102 ? 6.214 6.239 -20.187 1.00 92.75 102 GLU A N 1
ATOM 703 C CA . GLU A 1 102 ? 6.522 4.852 -19.798 1.00 92.75 102 GLU A CA 1
ATOM 704 C C . GLU A 1 102 ? 6.708 4.702 -18.278 1.00 92.75 102 GLU A C 1
ATOM 706 O O . GLU A 1 102 ? 6.249 3.725 -17.699 1.00 92.75 102 GLU A O 1
ATOM 711 N N . ASP A 1 103 ? 7.280 5.719 -17.623 1.00 94.62 103 ASP A N 1
ATOM 712 C CA . ASP A 1 103 ? 7.576 5.686 -16.184 1.00 94.62 103 ASP A CA 1
ATOM 713 C C . ASP A 1 103 ? 6.505 6.348 -15.305 1.00 94.62 103 ASP A C 1
ATOM 715 O O . ASP A 1 103 ? 6.741 6.570 -14.118 1.00 94.62 103 ASP A O 1
ATOM 719 N N . ALA A 1 104 ? 5.353 6.741 -15.865 1.00 97.56 104 ALA A N 1
ATOM 720 C CA . ALA A 1 104 ? 4.327 7.438 -15.096 1.00 97.56 104 ALA A CA 1
ATOM 721 C C . ALA A 1 104 ? 2.910 7.001 -15.457 1.00 97.56 104 ALA A C 1
ATOM 723 O O . ALA A 1 104 ? 2.548 6.887 -16.627 1.00 97.56 104 ALA A O 1
ATOM 724 N N . ALA A 1 105 ? 2.085 6.820 -14.429 1.00 97.94 105 ALA A N 1
ATOM 725 C CA . ALA A 1 105 ? 0.735 6.299 -14.553 1.00 97.94 105 ALA A CA 1
ATOM 726 C C . ALA A 1 105 ? -0.209 6.912 -13.518 1.00 97.94 105 ALA A C 1
ATOM 728 O O . ALA A 1 105 ? 0.189 7.282 -12.412 1.00 97.94 105 ALA A O 1
ATOM 729 N N . VAL A 1 106 ? -1.483 6.983 -13.890 1.00 98.44 106 VAL A N 1
ATOM 730 C CA . VAL A 1 106 ? -2.612 7.272 -13.014 1.00 98.44 106 VAL A CA 1
ATOM 731 C C . VAL A 1 106 ? -3.580 6.101 -13.078 1.00 98.44 106 VAL A C 1
ATOM 733 O O . VAL A 1 106 ? -4.080 5.765 -14.153 1.00 98.44 106 VAL A O 1
ATOM 736 N N . VAL A 1 107 ? -3.886 5.514 -11.926 1.00 97.94 107 VAL A N 1
ATOM 737 C CA . VAL A 1 107 ? -4.827 4.398 -11.788 1.00 97.94 107 VAL A CA 1
ATOM 738 C C . VAL A 1 107 ? -5.949 4.753 -10.820 1.00 97.94 107 VAL A C 1
ATOM 740 O O . VAL A 1 107 ? -5.786 5.579 -9.920 1.00 97.94 107 VAL A O 1
ATOM 743 N N . LEU A 1 108 ? -7.091 4.091 -10.981 1.00 98.00 108 LEU A N 1
ATOM 744 C CA . LEU A 1 108 ? -8.122 4.012 -9.952 1.00 98.00 108 LEU A CA 1
ATOM 745 C C . LEU A 1 108 ? -8.066 2.631 -9.304 1.00 98.00 108 LEU A C 1
ATOM 747 O O . LEU A 1 108 ? -8.151 1.620 -10.001 1.00 98.00 108 LEU A O 1
ATOM 751 N N . ALA A 1 109 ? -7.981 2.602 -7.979 1.00 96.56 109 ALA A N 1
ATOM 752 C CA . ALA A 1 109 ? -7.966 1.389 -7.180 1.00 96.56 109 ALA A CA 1
ATOM 753 C C . ALA A 1 109 ? -9.202 1.329 -6.262 1.00 96.56 109 ALA A C 1
ATOM 755 O O . ALA A 1 109 ? -9.189 1.907 -5.168 1.00 96.56 109 ALA A O 1
ATOM 756 N N . PRO A 1 110 ? -10.318 0.724 -6.715 1.00 96.06 110 PRO A N 1
ATOM 757 C CA . PRO A 1 110 ? -11.487 0.510 -5.874 1.00 96.06 110 PRO A CA 1
ATOM 758 C C . PRO A 1 110 ? -11.330 -0.737 -4.997 1.00 96.06 110 PRO A C 1
ATOM 760 O O . PRO A 1 110 ? -10.829 -1.766 -5.450 1.00 96.06 110 PRO A O 1
ATOM 763 N N . THR A 1 111 ? -11.873 -0.670 -3.783 1.00 94.81 111 THR A N 1
ATOM 764 C CA . THR A 1 111 ? -11.870 -1.776 -2.817 1.00 94.81 111 THR A CA 1
ATOM 765 C C . THR A 1 111 ? -13.219 -1.893 -2.119 1.00 94.81 111 THR A C 1
ATOM 767 O O . THR A 1 111 ? -13.856 -0.893 -1.792 1.00 94.81 111 THR A O 1
ATOM 770 N N . LEU A 1 112 ? -13.635 -3.126 -1.837 1.00 94.75 112 LEU A N 1
ATOM 771 C CA . LEU A 1 112 ? -14.752 -3.488 -0.970 1.00 94.75 112 LEU A CA 1
ATOM 772 C C . LEU A 1 112 ? -14.257 -4.393 0.162 1.00 94.75 112 LEU A C 1
ATOM 774 O O . LEU A 1 112 ? -13.468 -5.306 -0.079 1.00 94.75 112 LEU A O 1
ATOM 778 N N . GLY A 1 113 ? -14.749 -4.164 1.381 1.00 91.69 113 GLY A N 1
ATOM 779 C CA . GLY A 1 113 ? -14.349 -4.909 2.576 1.00 91.69 113 GLY A CA 1
ATOM 780 C C . GLY A 1 113 ? -15.527 -5.485 3.358 1.00 91.69 113 GLY A C 1
ATOM 781 O O . GLY A 1 113 ? -16.545 -4.820 3.572 1.00 91.69 113 GLY A O 1
ATOM 782 N N . TRP A 1 114 ? -15.366 -6.713 3.841 1.00 92.50 114 TRP A N 1
ATOM 783 C CA . TRP A 1 114 ? -16.283 -7.406 4.741 1.00 92.50 114 TRP A CA 1
ATOM 784 C C . TRP A 1 114 ? -15.554 -7.842 6.006 1.00 92.50 114 TRP A C 1
ATOM 786 O O . TRP A 1 114 ? -14.376 -8.194 5.955 1.00 92.50 114 TRP A O 1
ATOM 796 N N . ALA A 1 115 ? -16.272 -7.876 7.127 1.00 90.31 115 ALA A N 1
ATOM 797 C CA . ALA A 1 115 ? -15.748 -8.382 8.388 1.00 90.31 115 ALA A CA 1
ATOM 798 C C . ALA A 1 115 ? -16.717 -9.357 9.065 1.00 90.31 115 ALA A C 1
ATOM 800 O O . ALA A 1 115 ? -17.933 -9.262 8.885 1.00 90.31 115 ALA A O 1
ATOM 801 N N . ASP A 1 116 ? -16.154 -10.275 9.848 1.00 88.81 116 ASP A N 1
ATOM 802 C CA . ASP A 1 116 ? -16.852 -11.173 10.771 1.00 88.81 116 ASP A CA 1
ATOM 803 C C . ASP A 1 116 ? -16.197 -11.073 12.156 1.00 88.81 116 ASP A C 1
ATOM 805 O O . ASP A 1 116 ? -15.011 -11.377 12.328 1.00 88.81 116 ASP A O 1
ATOM 809 N N . ASP A 1 117 ? -16.986 -10.643 13.138 1.00 82.62 117 ASP A N 1
ATOM 810 C CA . ASP A 1 117 ? -16.622 -10.502 14.554 1.00 82.62 117 ASP A CA 1
ATOM 811 C C . ASP A 1 117 ? -17.239 -11.599 15.443 1.00 82.62 117 ASP A C 1
ATOM 813 O O . ASP A 1 117 ? -17.210 -11.510 16.672 1.00 82.62 117 ASP A O 1
ATOM 817 N N . GLY A 1 118 ? -17.798 -12.648 14.831 1.00 85.12 118 GLY A N 1
ATOM 818 C CA . GLY A 1 118 ? -18.543 -13.709 15.504 1.00 85.12 118 GLY A CA 1
ATOM 819 C C . GLY A 1 118 ? -20.060 -13.598 15.342 1.00 85.12 118 GLY A C 1
ATOM 820 O O . GLY A 1 118 ? -20.763 -14.545 15.694 1.00 85.12 118 GLY A O 1
ATOM 821 N N . SER A 1 119 ? -20.572 -12.495 14.787 1.00 85.50 119 SER A N 1
ATOM 822 C CA . SER A 1 119 ? -21.991 -12.330 14.437 1.00 85.50 119 SER A CA 1
ATOM 823 C C . SER A 1 119 ? -22.322 -12.677 12.977 1.00 85.50 119 SER A C 1
ATOM 825 O O . SER A 1 119 ? -23.496 -12.697 12.602 1.00 85.50 119 SER A O 1
ATOM 827 N N . GLY A 1 120 ? -21.310 -13.011 12.169 1.00 90.00 120 GLY A N 1
ATOM 828 C CA . GLY A 1 120 ? -21.436 -13.296 10.744 1.00 90.00 120 GLY A CA 1
ATOM 829 C C . GLY A 1 120 ? -20.829 -12.204 9.862 1.00 90.00 120 GLY A C 1
ATOM 830 O O . GLY A 1 120 ? -20.451 -11.128 10.318 1.00 90.00 120 GLY A O 1
ATOM 831 N N . TRP A 1 121 ? -20.729 -12.499 8.565 1.00 92.38 121 TRP A N 1
ATOM 832 C CA . TRP A 1 121 ? -20.125 -11.589 7.595 1.00 92.38 121 TRP A CA 1
ATOM 833 C C . TRP A 1 121 ? -21.033 -10.406 7.272 1.00 92.38 121 TRP A C 1
ATOM 835 O O . TRP A 1 121 ? -22.189 -10.579 6.877 1.00 92.38 121 TRP A O 1
ATOM 845 N N . ARG A 1 122 ? -20.471 -9.201 7.346 1.00 92.12 122 ARG A N 1
ATOM 846 C CA . ARG A 1 122 ? -21.132 -7.948 6.969 1.00 92.12 122 ARG A CA 1
ATOM 847 C C . ARG A 1 122 ? -20.225 -7.089 6.103 1.00 92.12 122 ARG A C 1
ATOM 849 O O . ARG A 1 122 ? -19.011 -7.097 6.274 1.00 92.12 122 ARG A O 1
ATOM 856 N N . HIS A 1 123 ? -20.824 -6.352 5.169 1.00 92.00 123 HIS A N 1
ATOM 857 C CA . HIS A 1 123 ? -20.117 -5.332 4.389 1.00 92.00 123 HIS A CA 1
ATOM 858 C C . HIS A 1 123 ? -19.776 -4.162 5.313 1.00 92.00 123 HIS A C 1
ATOM 860 O O . HIS A 1 123 ? -20.685 -3.537 5.863 1.00 92.00 123 HIS A O 1
ATOM 866 N N . VAL A 1 124 ? -18.485 -3.892 5.499 1.00 88.06 124 VAL A N 1
ATOM 867 C CA . VAL A 1 124 ? -18.001 -2.882 6.453 1.00 88.06 124 VAL A CA 1
ATOM 868 C C . VAL A 1 124 ? -17.486 -1.626 5.776 1.00 88.06 124 VAL A C 1
ATOM 870 O O . VAL A 1 124 ? -17.582 -0.553 6.362 1.00 88.06 124 VAL A O 1
ATOM 873 N N . GLY A 1 125 ? -17.016 -1.710 4.531 1.00 89.94 125 GLY A N 1
ATOM 874 C CA . GLY A 1 125 ? -16.447 -0.531 3.897 1.00 89.94 125 GLY A CA 1
ATOM 875 C C . GLY A 1 125 ? -16.194 -0.639 2.407 1.00 89.94 125 GLY A C 1
ATOM 876 O O . GLY A 1 125 ? -16.281 -1.709 1.797 1.00 89.94 125 GLY A O 1
ATOM 877 N N . GLN A 1 126 ? -15.926 0.521 1.826 1.00 94.00 126 GLN A N 1
ATOM 878 C CA . GLN A 1 126 ? -15.532 0.668 0.435 1.00 94.00 126 GLN A CA 1
ATOM 879 C C . GLN A 1 126 ? -14.645 1.897 0.267 1.00 94.00 126 GLN A C 1
ATOM 881 O O . GLN A 1 126 ? -14.932 2.943 0.859 1.00 94.00 126 GLN A O 1
ATOM 886 N N . ASP A 1 127 ? -13.649 1.766 -0.599 1.00 93.19 127 ASP A N 1
ATOM 887 C CA . ASP A 1 127 ? -12.674 2.805 -0.899 1.00 93.19 127 ASP A CA 1
ATOM 888 C C . ASP A 1 127 ? -12.563 3.023 -2.405 1.00 93.19 127 ASP A C 1
ATOM 890 O O . ASP A 1 127 ? -12.688 2.090 -3.201 1.00 93.19 127 ASP A O 1
ATOM 894 N N . PHE A 1 128 ? -12.291 4.267 -2.784 1.00 96.56 128 PHE A N 1
ATOM 895 C CA . PHE A 1 128 ? -11.869 4.651 -4.124 1.00 96.56 128 PHE A CA 1
ATOM 896 C C . PHE A 1 128 ? -10.568 5.431 -4.002 1.00 96.56 128 PHE A C 1
ATOM 898 O O . PHE A 1 128 ? -10.576 6.548 -3.485 1.00 96.56 128 PHE A O 1
ATOM 905 N N . ASN A 1 129 ? -9.462 4.849 -4.459 1.00 96.69 129 ASN A N 1
ATOM 906 C CA . ASN A 1 129 ? -8.151 5.481 -4.409 1.00 96.69 129 ASN A CA 1
ATOM 907 C C . ASN A 1 129 ? -7.690 5.878 -5.814 1.00 96.69 129 ASN A C 1
ATOM 909 O O . ASN A 1 129 ? -7.496 5.019 -6.671 1.00 96.69 129 ASN A O 1
ATOM 913 N N . LEU A 1 130 ? -7.531 7.176 -6.060 1.00 98.44 130 LEU A N 1
ATOM 914 C CA . LEU A 1 130 ? -6.869 7.683 -7.254 1.00 98.44 130 LEU A CA 1
ATOM 915 C C . LEU A 1 130 ? -5.371 7.772 -6.971 1.00 98.44 130 LEU A C 1
ATOM 917 O O . LEU A 1 130 ? -4.950 8.535 -6.102 1.00 98.44 130 LEU A O 1
ATOM 921 N N . VAL A 1 131 ? -4.579 7.020 -7.724 1.00 98.06 131 VAL A N 1
ATOM 922 C CA . VAL A 1 131 ? -3.146 6.870 -7.482 1.00 98.06 131 VAL A CA 1
ATOM 923 C C . VAL A 1 131 ? -2.377 7.374 -8.685 1.00 98.06 131 VAL A C 1
ATOM 925 O O . VAL A 1 131 ? -2.653 6.973 -9.810 1.00 98.06 131 VAL A O 1
ATOM 928 N N . TYR A 1 132 ? -1.395 8.230 -8.445 1.00 98.31 132 TYR A N 1
ATOM 929 C CA . TYR A 1 132 ? -0.369 8.599 -9.408 1.00 98.31 132 TYR A CA 1
ATOM 930 C C . TYR A 1 132 ? 0.960 7.981 -8.987 1.00 98.31 132 TYR A C 1
ATOM 932 O O . TYR A 1 132 ? 1.295 7.967 -7.802 1.00 98.31 132 TYR A O 1
ATOM 940 N N . SER A 1 133 ? 1.742 7.507 -9.949 1.00 98.31 133 SER A N 1
ATOM 941 C CA . SER A 1 133 ? 3.164 7.226 -9.755 1.00 98.31 133 SER A CA 1
ATOM 942 C C . SER A 1 133 ? 3.966 7.774 -10.919 1.00 98.31 133 SER A C 1
ATOM 944 O O . SER A 1 133 ? 3.490 7.744 -12.051 1.00 98.31 133 SER A O 1
ATOM 946 N N . GLY A 1 134 ? 5.157 8.294 -10.644 1.00 98.19 134 GLY A N 1
ATOM 947 C CA . GLY A 1 134 ? 6.042 8.822 -11.675 1.00 98.19 134 GLY A CA 1
ATOM 948 C C . GLY A 1 134 ? 7.423 9.195 -11.145 1.00 98.19 134 GLY A C 1
ATOM 949 O O . GLY A 1 134 ? 7.633 9.185 -9.930 1.00 98.19 134 GLY A O 1
ATOM 950 N N . PRO A 1 135 ? 8.372 9.553 -12.021 1.00 97.75 135 PRO A N 1
ATOM 951 C CA . PRO A 1 135 ? 9.729 9.882 -11.607 1.00 97.75 135 PRO A CA 1
ATOM 952 C C . PRO A 1 135 ? 9.762 11.150 -10.739 1.00 97.75 135 PRO A C 1
ATOM 954 O O . PRO A 1 135 ? 9.174 12.178 -11.081 1.00 97.75 135 PRO A O 1
ATOM 957 N N . LEU A 1 136 ? 10.484 11.080 -9.620 1.00 97.19 136 LEU A N 1
ATOM 958 C CA . LEU A 1 136 ? 10.831 12.217 -8.759 1.00 97.19 136 LEU A CA 1
ATOM 959 C C . LEU A 1 136 ? 12.247 12.726 -9.056 1.00 97.19 136 LEU A C 1
ATOM 961 O O . LEU A 1 136 ? 12.492 13.929 -9.117 1.00 97.19 136 LEU A O 1
ATOM 965 N N . ALA A 1 137 ? 13.181 11.789 -9.208 1.00 95.12 137 ALA A N 1
ATOM 966 C CA . ALA A 1 137 ? 14.584 11.980 -9.563 1.00 95.12 137 ALA A CA 1
ATOM 967 C C . ALA A 1 137 ? 15.097 10.680 -10.215 1.00 95.12 137 ALA A C 1
ATOM 969 O O . ALA A 1 137 ? 14.347 9.714 -10.290 1.00 95.12 137 ALA A O 1
ATOM 970 N N . ALA A 1 138 ? 16.356 10.643 -10.668 1.00 91.94 138 ALA A N 1
ATOM 971 C CA . ALA A 1 138 ? 16.896 9.526 -11.462 1.00 91.94 138 ALA A CA 1
ATOM 972 C C . ALA A 1 138 ? 16.599 8.129 -10.881 1.00 91.94 138 ALA A C 1
ATOM 974 O O . ALA A 1 138 ? 16.144 7.258 -11.609 1.00 91.94 138 ALA A O 1
ATOM 975 N N . ASP A 1 139 ? 16.790 7.955 -9.572 1.00 96.56 139 ASP A N 1
ATOM 976 C CA . ASP A 1 139 ? 16.581 6.672 -8.888 1.00 96.56 139 ASP A CA 1
ATOM 977 C C . ASP A 1 139 ? 15.382 6.695 -7.932 1.00 96.56 139 ASP A C 1
ATOM 979 O O . ASP A 1 139 ? 15.306 5.862 -7.033 1.00 96.56 139 ASP A O 1
ATOM 983 N N . TRP A 1 140 ? 14.476 7.669 -8.065 1.00 97.75 140 TRP A N 1
ATOM 984 C CA . TRP A 1 140 ? 13.355 7.844 -7.142 1.00 97.75 140 TRP A CA 1
ATOM 985 C C . TRP A 1 140 ? 12.019 7.950 -7.864 1.00 97.75 140 TRP A C 1
ATOM 987 O O . TRP A 1 140 ? 11.849 8.791 -8.748 1.00 97.75 140 TRP A O 1
ATOM 997 N N . THR A 1 141 ? 11.042 7.189 -7.385 1.00 98.12 141 THR A N 1
ATOM 998 C CA . THR A 1 141 ? 9.641 7.247 -7.806 1.00 98.12 141 THR A CA 1
ATOM 999 C C . THR A 1 141 ? 8.815 7.967 -6.746 1.00 98.12 141 THR A C 1
ATOM 1001 O O . THR A 1 141 ? 8.956 7.715 -5.550 1.00 98.12 141 THR A O 1
ATOM 1004 N N . LEU A 1 142 ? 7.963 8.888 -7.184 1.00 98.31 142 LEU A N 1
ATOM 1005 C CA . LEU A 1 142 ? 6.943 9.556 -6.386 1.00 98.31 142 LEU A CA 1
ATOM 1006 C C . LEU A 1 142 ? 5.629 8.788 -6.504 1.00 98.31 142 LEU A C 1
ATOM 1008 O O . LEU A 1 142 ? 5.213 8.490 -7.621 1.00 98.31 142 LEU A O 1
ATOM 1012 N N . HIS A 1 143 ? 4.923 8.597 -5.393 1.00 97.94 143 HIS A N 1
ATOM 1013 C CA . HIS A 1 143 ? 3.540 8.126 -5.388 1.00 97.94 143 HIS A CA 1
ATOM 1014 C C . HIS A 1 143 ? 2.641 9.150 -4.696 1.00 97.94 143 HIS A C 1
ATOM 1016 O O . HIS A 1 143 ? 2.962 9.635 -3.610 1.00 97.94 143 HIS A O 1
ATOM 1022 N N . LEU A 1 144 ? 1.511 9.481 -5.318 1.00 98.31 144 LEU A N 1
ATOM 1023 C CA . LEU A 1 144 ? 0.493 10.377 -4.766 1.00 98.31 144 LEU A CA 1
ATOM 1024 C C . LEU A 1 144 ? -0.839 9.650 -4.756 1.00 98.31 144 LEU A C 1
ATOM 1026 O O . LEU A 1 144 ? -1.203 9.032 -5.750 1.00 98.31 144 LEU A O 1
ATOM 1030 N N . ASN A 1 145 ? -1.558 9.703 -3.646 1.00 97.81 145 ASN A N 1
ATOM 1031 C CA . ASN A 1 145 ? -2.852 9.045 -3.509 1.00 97.81 145 ASN A CA 1
ATOM 1032 C C . ASN A 1 145 ? -3.897 10.061 -3.051 1.00 97.81 145 ASN A C 1
ATOM 1034 O O . ASN A 1 145 ? -3.624 10.897 -2.185 1.00 97.81 145 ASN A O 1
ATOM 1038 N N . LEU A 1 146 ? -5.108 9.937 -3.585 1.00 98.31 146 LEU A N 1
ATOM 1039 C CA . LEU A 1 146 ? -6.307 10.602 -3.092 1.00 98.31 146 LEU A CA 1
ATOM 1040 C C . LEU A 1 146 ? -7.386 9.542 -2.891 1.00 98.31 146 LEU A C 1
ATOM 1042 O O . LEU A 1 146 ? -7.861 8.937 -3.850 1.00 98.31 146 LEU A O 1
ATOM 1046 N N . ILE A 1 147 ? -7.776 9.332 -1.640 1.00 95.44 147 ILE A N 1
ATOM 1047 C CA . ILE A 1 147 ? -8.654 8.237 -1.235 1.00 95.44 147 ILE A CA 1
ATOM 1048 C C . ILE A 1 147 ? -9.983 8.821 -0.781 1.00 95.44 147 ILE A C 1
ATOM 1050 O O . ILE A 1 147 ? -10.008 9.766 0.000 1.00 95.44 147 ILE A O 1
ATOM 1054 N N . HIS A 1 148 ? -11.095 8.244 -1.219 1.00 96.69 148 HIS A N 1
ATOM 1055 C CA . HIS A 1 148 ? -12.390 8.469 -0.589 1.00 96.69 148 HIS A CA 1
ATOM 1056 C C . HIS A 1 148 ? -12.923 7.165 -0.008 1.00 96.69 148 HIS A C 1
ATOM 1058 O O . HIS A 1 148 ? -13.086 6.185 -0.736 1.00 96.69 148 HIS A O 1
ATOM 1064 N N . SER A 1 149 ? -13.236 7.189 1.284 1.00 93.69 149 SER A N 1
ATOM 1065 C CA . SER A 1 149 ? -13.612 6.011 2.060 1.00 93.69 149 SER A CA 1
ATOM 1066 C C . SER A 1 149 ? -15.001 6.163 2.659 1.00 93.69 149 SER A C 1
ATOM 1068 O O . SER A 1 149 ? -15.404 7.238 3.119 1.00 93.69 149 SER A O 1
ATOM 1070 N N . ARG A 1 150 ? -15.749 5.061 2.687 1.00 93.19 150 ARG A N 1
ATOM 1071 C CA . ARG A 1 150 ? -17.034 4.946 3.384 1.00 93.19 150 ARG A CA 1
ATOM 1072 C C . ARG A 1 150 ? -16.970 3.770 4.344 1.00 93.19 150 ARG A C 1
ATOM 1074 O O . ARG A 1 150 ? -17.017 2.624 3.908 1.00 93.19 150 ARG A O 1
ATOM 1081 N N . ASP A 1 151 ? -16.969 4.078 5.633 1.00 87.81 151 ASP A N 1
ATOM 1082 C CA . ASP A 1 151 ? -17.153 3.108 6.708 1.00 87.81 151 ASP A CA 1
ATOM 1083 C C . ASP A 1 151 ? -18.656 2.966 6.987 1.00 87.81 151 ASP A C 1
ATOM 1085 O O . ASP A 1 151 ? -19.366 3.950 7.228 1.00 87.81 151 ASP A O 1
ATOM 1089 N N . ARG A 1 152 ? -19.173 1.742 6.885 1.00 88.50 152 ARG A N 1
ATOM 1090 C CA . ARG A 1 152 ? -20.591 1.448 7.112 1.00 88.50 152 ARG A CA 1
ATOM 1091 C C . ARG A 1 152 ? -20.919 1.180 8.570 1.00 88.50 152 ARG A C 1
ATOM 1093 O O . ARG A 1 152 ? -22.062 1.397 8.958 1.00 88.50 152 ARG A O 1
ATOM 1100 N N . GLU A 1 153 ? -19.961 0.702 9.349 1.00 82.44 153 GLU A N 1
ATOM 1101 C CA . GLU A 1 153 ? -20.150 0.419 10.766 1.00 82.44 153 GLU A CA 1
ATOM 1102 C C . GLU A 1 153 ? -20.145 1.712 11.585 1.00 82.44 153 GLU A C 1
ATOM 1104 O O . GLU A 1 153 ? -21.016 1.911 12.430 1.00 82.44 153 GLU A O 1
ATOM 1109 N N . ALA A 1 154 ? -19.228 2.627 11.273 1.00 82.38 154 ALA A N 1
ATOM 1110 C CA . ALA A 1 154 ? -19.157 3.953 11.879 1.00 82.38 154 ALA A CA 1
ATOM 1111 C C . ALA A 1 154 ? -20.110 4.981 11.232 1.00 82.38 154 ALA A C 1
ATOM 1113 O O . ALA A 1 154 ? -20.165 6.125 11.681 1.00 82.38 154 ALA A O 1
ATOM 1114 N N . ASP A 1 155 ? -20.820 4.603 10.161 1.00 91.00 155 ASP A N 1
ATOM 1115 C CA . ASP A 1 155 ? -21.610 5.500 9.297 1.00 91.00 155 ASP A CA 1
ATOM 1116 C C . ASP A 1 155 ? -20.831 6.757 8.852 1.00 91.00 155 ASP A C 1
ATOM 1118 O O . ASP A 1 155 ? -21.361 7.862 8.704 1.00 91.00 155 ASP A O 1
ATOM 1122 N N . ALA A 1 156 ? -19.533 6.593 8.609 1.00 90.75 156 ALA A N 1
ATOM 1123 C CA . ALA A 1 156 ? -18.605 7.691 8.390 1.00 90.75 156 ALA A CA 1
ATOM 1124 C C . ALA A 1 156 ? -18.122 7.756 6.939 1.00 90.75 156 ALA A C 1
ATOM 1126 O O . ALA A 1 156 ? -18.198 6.796 6.171 1.00 90.75 156 ALA A O 1
ATOM 1127 N N . ARG A 1 157 ? -17.643 8.935 6.542 1.00 94.38 157 ARG A N 1
ATOM 1128 C CA . ARG A 1 157 ? -16.906 9.148 5.293 1.00 94.38 157 ARG A CA 1
ATOM 1129 C C . ARG A 1 157 ? -15.663 9.959 5.593 1.00 94.38 157 ARG A C 1
ATOM 1131 O O . ARG A 1 157 ? -15.752 10.915 6.371 1.00 94.38 157 ARG A O 1
ATOM 1138 N N . SER A 1 158 ? -14.574 9.613 4.930 1.00 92.19 158 SER A N 1
ATOM 1139 C CA . SER A 1 158 ? -13.322 10.354 4.985 1.00 92.19 158 SER A CA 1
ATOM 1140 C C . SER A 1 158 ? -12.735 10.526 3.592 1.00 92.19 158 SER A C 1
ATOM 1142 O O . SER A 1 158 ? -13.034 9.771 2.660 1.00 92.19 158 SER A O 1
ATOM 1144 N N . THR A 1 159 ? -11.920 11.561 3.456 1.00 96.56 159 THR A N 1
ATOM 1145 C CA . THR A 1 159 ? -11.078 11.781 2.288 1.00 96.56 159 THR A CA 1
ATOM 1146 C C . THR A 1 159 ? -9.631 11.768 2.753 1.00 96.56 159 THR A C 1
ATOM 1148 O O . THR A 1 159 ? -9.186 12.664 3.471 1.00 96.56 159 THR A O 1
ATOM 1151 N N . GLY A 1 160 ? -8.924 10.718 2.358 1.00 95.56 160 GLY A N 1
ATOM 1152 C CA . GLY A 1 160 ? -7.520 10.496 2.649 1.00 95.56 160 GLY A CA 1
ATOM 1153 C C . GLY A 1 160 ? -6.606 11.014 1.548 1.00 95.56 160 GLY A C 1
ATOM 1154 O O . GLY A 1 160 ? -7.008 11.201 0.400 1.00 95.56 160 GLY A O 1
ATOM 1155 N N . TRP A 1 161 ? -5.346 11.205 1.899 1.00 96.81 161 TRP A N 1
ATOM 1156 C CA . TRP A 1 161 ? -4.266 11.518 0.979 1.00 96.81 161 TRP A CA 1
ATOM 1157 C C . TRP A 1 161 ? -2.993 10.813 1.432 1.00 96.81 161 TRP A C 1
ATOM 1159 O O . TRP A 1 161 ? -2.799 10.552 2.623 1.00 96.81 161 TRP A O 1
ATOM 1169 N N . SER A 1 162 ? -2.098 10.539 0.491 1.00 97.06 162 SER A N 1
ATOM 1170 C CA . SER A 1 162 ? -0.736 10.155 0.839 1.00 97.06 162 SER A CA 1
ATOM 1171 C C . SER A 1 162 ? 0.279 10.565 -0.220 1.00 97.06 162 SER A C 1
ATOM 1173 O O . SER A 1 162 ? -0.055 10.819 -1.380 1.00 97.06 162 SER A O 1
ATOM 1175 N N . LEU A 1 163 ? 1.523 10.673 0.230 1.00 97.81 163 LEU A N 1
ATOM 1176 C CA . LEU A 1 163 ? 2.702 11.052 -0.529 1.00 97.81 163 LEU A CA 1
ATOM 1177 C C . LEU A 1 163 ? 3.815 10.078 -0.150 1.00 97.81 163 LEU A C 1
ATOM 1179 O O . LEU A 1 163 ? 4.219 10.061 1.011 1.00 97.81 163 LEU A O 1
ATOM 1183 N N . ALA A 1 164 ? 4.334 9.323 -1.111 1.00 97.75 164 ALA A N 1
ATOM 1184 C CA . ALA A 1 164 ? 5.462 8.425 -0.899 1.00 97.75 164 ALA A CA 1
ATOM 1185 C C . ALA A 1 164 ? 6.597 8.684 -1.880 1.00 97.75 164 ALA A C 1
ATOM 1187 O O . ALA A 1 164 ? 6.376 9.134 -3.003 1.00 97.75 164 ALA A O 1
ATOM 1188 N N . ALA A 1 165 ? 7.805 8.344 -1.449 1.00 97.94 165 ALA A N 1
ATOM 1189 C CA . ALA A 1 165 ? 8.973 8.254 -2.300 1.00 97.94 165 ALA A CA 1
ATOM 1190 C C . ALA A 1 165 ? 9.628 6.879 -2.127 1.00 97.94 165 ALA A C 1
ATOM 1192 O O . ALA A 1 165 ? 9.840 6.415 -1.002 1.00 97.94 165 ALA A O 1
ATOM 1193 N N . GLU A 1 166 ? 9.969 6.253 -3.244 1.00 96.81 166 GLU A N 1
ATOM 1194 C CA . GLU A 1 166 ? 10.619 4.948 -3.318 1.00 96.81 166 GLU A CA 1
ATOM 1195 C C . GLU A 1 166 ? 11.921 5.065 -4.109 1.00 96.81 166 GLU A C 1
ATOM 1197 O O . GLU A 1 166 ? 11.923 5.618 -5.205 1.00 96.81 166 GLU A O 1
ATOM 1202 N N . HIS A 1 167 ? 13.022 4.532 -3.577 1.00 97.25 167 HIS A N 1
ATOM 1203 C CA . HIS A 1 167 ? 14.264 4.408 -4.335 1.00 97.25 167 HIS A CA 1
ATOM 1204 C C . HIS A 1 167 ? 14.244 3.131 -5.184 1.00 97.25 167 HIS A C 1
ATOM 1206 O O . HIS A 1 167 ? 13.893 2.065 -4.680 1.00 97.25 167 HIS A O 1
ATOM 1212 N N . ALA A 1 168 ? 14.770 3.183 -6.408 1.00 94.44 168 ALA A N 1
ATOM 1213 C CA . ALA A 1 168 ? 14.850 2.065 -7.359 1.00 94.44 168 ALA A CA 1
ATOM 1214 C C . ALA A 1 168 ? 15.689 0.851 -6.889 1.00 94.44 168 ALA A C 1
ATOM 1216 O O . ALA A 1 168 ? 15.799 -0.150 -7.592 1.00 94.44 168 ALA A O 1
ATOM 1217 N N . GLY A 1 169 ? 16.278 0.916 -5.692 1.00 95.69 169 GLY A N 1
ATOM 1218 C CA . GLY A 1 169 ? 17.141 -0.122 -5.145 1.00 95.69 169 GLY A CA 1
ATOM 1219 C C . GLY A 1 169 ? 18.630 0.232 -5.097 1.00 95.69 169 GLY A C 1
ATOM 1220 O O . GLY A 1 169 ? 19.170 0.930 -5.949 1.00 95.69 169 GLY A O 1
ATOM 1221 N N . LEU A 1 170 ? 19.303 -0.290 -4.076 1.00 95.88 170 LEU A N 1
ATOM 1222 C CA . LEU A 1 170 ? 20.740 -0.202 -3.846 1.00 95.88 170 LEU A CA 1
ATOM 1223 C C . LEU A 1 170 ? 21.309 -1.621 -3.777 1.00 95.88 170 LEU A C 1
ATOM 1225 O O . LEU A 1 170 ? 20.828 -2.446 -2.996 1.00 95.88 170 LEU A O 1
ATOM 1229 N N . ALA A 1 171 ? 22.335 -1.914 -4.573 1.00 94.94 171 ALA A N 1
ATOM 1230 C CA . ALA A 1 171 ? 22.987 -3.220 -4.559 1.00 94.94 171 ALA A CA 1
ATOM 1231 C C . ALA A 1 171 ? 23.869 -3.373 -3.307 1.00 94.94 171 ALA A C 1
ATOM 1233 O O . ALA A 1 171 ? 24.878 -2.682 -3.159 1.00 94.94 171 ALA A O 1
ATOM 1234 N N . VAL A 1 172 ? 23.511 -4.293 -2.406 1.00 91.81 172 VAL A N 1
ATOM 1235 C CA . VAL A 1 172 ? 24.235 -4.546 -1.150 1.00 91.81 172 VAL A CA 1
ATOM 1236 C C . VAL A 1 172 ? 24.341 -6.049 -0.909 1.00 91.81 172 VAL A C 1
ATOM 1238 O O . VAL A 1 172 ? 23.343 -6.729 -0.693 1.00 91.81 172 VAL A O 1
ATOM 1241 N N . GLY A 1 173 ? 25.564 -6.587 -0.936 1.00 85.19 173 GLY A N 1
ATOM 1242 C CA . GLY A 1 173 ? 25.829 -7.973 -0.525 1.00 85.19 173 GLY A CA 1
ATOM 1243 C C . GLY A 1 173 ? 25.078 -9.052 -1.319 1.00 85.19 173 GLY A C 1
ATOM 1244 O O . GLY A 1 173 ? 24.764 -10.094 -0.753 1.00 85.19 173 GLY A O 1
ATOM 1245 N N . GLY A 1 174 ? 24.766 -8.807 -2.598 1.00 86.75 174 GLY A N 1
ATOM 1246 C CA . GLY A 1 174 ? 24.001 -9.727 -3.458 1.00 86.75 174 GLY A CA 1
ATOM 1247 C C . GLY A 1 174 ? 22.482 -9.515 -3.442 1.00 86.75 174 GLY A C 1
ATOM 1248 O O . GLY A 1 174 ? 21.767 -10.240 -4.122 1.00 86.75 174 GLY A O 1
ATOM 1249 N N . TRP A 1 175 ? 22.001 -8.517 -2.701 1.00 90.38 175 TRP A N 1
ATOM 1250 C CA . TRP A 1 175 ? 20.595 -8.128 -2.615 1.00 90.38 175 TRP A CA 1
ATOM 1251 C C . TRP A 1 175 ? 20.400 -6.753 -3.254 1.00 90.38 175 TRP A C 1
ATOM 1253 O O . TRP A 1 175 ? 21.341 -5.956 -3.317 1.00 90.38 175 TRP A O 1
ATOM 1263 N N . VAL A 1 176 ? 19.170 -6.452 -3.672 1.00 96.25 176 VAL A N 1
ATOM 1264 C CA . VAL A 1 176 ? 18.757 -5.089 -4.034 1.00 96.25 176 VAL A CA 1
ATOM 1265 C C . VAL A 1 176 ? 17.830 -4.567 -2.944 1.00 96.25 176 VAL A C 1
ATOM 1267 O O . VAL A 1 176 ? 16.780 -5.158 -2.689 1.00 96.25 176 VAL A O 1
ATOM 1270 N N . LEU A 1 177 ? 18.238 -3.489 -2.277 1.00 97.00 177 LEU A N 1
ATOM 1271 C CA . LEU A 1 177 ? 17.511 -2.872 -1.169 1.00 97.00 177 LEU A CA 1
ATOM 1272 C C . LEU A 1 177 ? 16.887 -1.547 -1.610 1.00 97.00 177 LEU A C 1
ATOM 1274 O O . LEU A 1 177 ? 17.613 -0.605 -1.908 1.00 97.00 177 LEU A O 1
ATOM 1278 N N . ALA A 1 178 ? 15.562 -1.460 -1.625 1.00 96.94 178 ALA A N 1
ATOM 1279 C CA . ALA A 1 178 ? 14.797 -0.263 -1.960 1.00 96.94 178 ALA A CA 1
ATOM 1280 C C . ALA A 1 178 ? 14.299 0.424 -0.673 1.00 96.94 178 ALA A C 1
ATOM 1282 O O . ALA A 1 178 ? 13.318 -0.036 -0.077 1.00 96.94 178 ALA A O 1
ATOM 1283 N N . PRO A 1 179 ? 14.990 1.472 -0.178 1.00 97.50 179 PRO A N 1
ATOM 1284 C CA . PRO A 1 179 ? 14.470 2.309 0.896 1.00 97.50 179 PRO A CA 1
ATOM 1285 C C . PRO A 1 179 ? 13.299 3.163 0.406 1.00 97.50 179 PRO A C 1
ATOM 1287 O O . PRO A 1 179 ? 13.288 3.648 -0.726 1.00 97.50 179 PRO A O 1
ATOM 1290 N N . MET A 1 180 ? 12.329 3.365 1.290 1.00 97.38 180 MET A N 1
ATOM 1291 C CA . MET A 1 180 ? 11.077 4.051 0.995 1.00 97.38 180 MET A CA 1
ATOM 1292 C C . MET A 1 180 ? 10.614 4.875 2.198 1.00 97.38 180 MET A C 1
ATOM 1294 O O . MET A 1 180 ? 10.932 4.555 3.349 1.00 97.38 180 MET A O 1
ATOM 1298 N N . GLY A 1 181 ? 9.804 5.898 1.955 1.00 96.88 181 GLY A N 1
ATOM 1299 C CA . GLY A 1 181 ? 9.114 6.617 3.020 1.00 96.88 181 GLY A CA 1
ATOM 1300 C C . GLY A 1 181 ? 7.852 7.301 2.527 1.00 96.88 181 GLY A C 1
ATOM 1301 O O . GLY A 1 181 ? 7.757 7.665 1.356 1.00 96.88 181 GLY A O 1
ATOM 1302 N N . ASP A 1 182 ? 6.890 7.486 3.426 1.00 96.06 182 ASP A N 1
ATOM 1303 C CA . ASP A 1 182 ? 5.642 8.169 3.104 1.00 96.06 182 ASP A CA 1
ATOM 1304 C C . ASP A 1 182 ? 5.074 9.004 4.253 1.00 96.06 182 ASP A C 1
ATOM 1306 O O . ASP A 1 182 ? 5.448 8.869 5.424 1.00 96.06 182 ASP A O 1
ATOM 1310 N N . LEU A 1 183 ? 4.173 9.902 3.862 1.00 96.50 183 LEU A N 1
ATOM 1311 C CA . LEU A 1 183 ? 3.235 10.606 4.716 1.00 96.50 183 LEU A CA 1
ATOM 1312 C C . LEU A 1 183 ? 1.823 10.267 4.250 1.00 96.50 183 LEU A C 1
ATOM 1314 O O . LEU A 1 183 ? 1.531 10.356 3.059 1.00 96.50 183 LEU A O 1
ATOM 1318 N N . ALA A 1 184 ? 0.939 9.933 5.182 1.00 94.94 184 ALA A N 1
ATOM 1319 C CA . ALA A 1 184 ? -0.454 9.623 4.882 1.00 94.94 184 ALA A CA 1
ATOM 1320 C C . ALA A 1 184 ? -1.380 10.234 5.934 1.00 94.94 184 ALA A C 1
ATOM 1322 O O . ALA A 1 184 ? -1.054 10.245 7.118 1.00 94.94 184 ALA A O 1
ATOM 1323 N N . GLY A 1 185 ? -2.544 10.729 5.536 1.00 92.00 185 GLY A N 1
ATOM 1324 C CA . GLY A 1 185 ? -3.521 11.302 6.459 1.00 92.00 185 GLY A CA 1
ATOM 1325 C C . GLY A 1 185 ? -4.914 11.372 5.855 1.00 92.00 185 GLY A C 1
ATOM 1326 O O . GLY A 1 185 ? -5.117 10.993 4.706 1.00 92.00 185 GLY A O 1
ATOM 1327 N N . ASP A 1 186 ? -5.870 11.871 6.630 1.00 92.56 186 ASP A N 1
ATOM 1328 C CA . ASP A 1 186 ? -7.231 12.143 6.171 1.00 92.56 186 ASP A CA 1
ATOM 1329 C C . ASP A 1 186 ? -7.802 13.412 6.827 1.00 92.56 186 ASP A C 1
ATOM 1331 O O . ASP A 1 186 ? -7.115 14.124 7.562 1.00 92.56 186 ASP A O 1
ATOM 1335 N N . ASP A 1 187 ? -9.057 13.731 6.519 1.00 93.25 187 ASP A N 1
ATOM 1336 C CA . ASP A 1 187 ? -9.790 14.882 7.052 1.00 93.25 187 ASP A CA 1
ATOM 1337 C C . ASP A 1 187 ? -10.280 14.704 8.503 1.00 93.25 187 ASP A C 1
ATOM 1339 O O . ASP A 1 187 ? -10.940 15.598 9.042 1.00 93.25 187 ASP A O 1
ATOM 1343 N N . ARG A 1 188 ? -10.001 13.565 9.147 1.00 87.75 188 ARG A N 1
ATOM 1344 C CA . ARG A 1 188 ? -10.564 13.168 10.448 1.00 87.75 188 ARG A CA 1
ATOM 1345 C C . ARG A 1 188 ? -9.518 12.884 11.521 1.00 87.75 188 ARG A C 1
ATOM 1347 O O . ARG A 1 188 ? -9.853 12.982 12.702 1.00 87.75 188 ARG A O 1
ATOM 1354 N N . ALA A 1 189 ? -8.289 12.548 11.148 1.00 85.88 189 ALA A N 1
ATOM 1355 C CA . ALA A 1 189 ? -7.246 12.092 12.052 1.00 85.88 189 ALA A CA 1
ATOM 1356 C C . ALA A 1 189 ? -5.890 12.756 11.778 1.00 85.88 189 ALA A C 1
ATOM 1358 O O . ALA A 1 189 ? -5.617 13.300 10.708 1.00 85.88 189 ALA A O 1
ATOM 1359 N N . ALA A 1 190 ? -5.009 12.693 12.777 1.00 89.69 190 ALA A N 1
ATOM 1360 C CA . ALA A 1 190 ? -3.634 13.136 12.617 1.00 89.69 190 ALA A CA 1
ATOM 1361 C C . ALA A 1 190 ? -2.892 12.254 11.592 1.00 89.69 190 ALA A C 1
ATOM 1363 O O . ALA A 1 190 ? -3.075 11.029 11.599 1.00 89.69 190 ALA A O 1
ATOM 1364 N N . PRO A 1 191 ? -2.029 12.849 10.750 1.00 92.50 191 PRO A N 1
ATOM 1365 C CA . PRO A 1 191 ? -1.294 12.113 9.733 1.00 92.50 191 PRO A CA 1
ATOM 1366 C C . PRO A 1 191 ? -0.256 11.172 10.348 1.00 92.50 191 PRO A C 1
ATOM 1368 O O . PRO A 1 191 ? 0.169 11.323 11.494 1.00 92.50 191 PRO A O 1
ATOM 1371 N N . TRP A 1 192 ? 0.187 10.217 9.548 1.00 93.81 192 TRP A N 1
ATOM 1372 C CA . TRP A 1 192 ? 1.246 9.265 9.823 1.00 93.81 192 TRP A CA 1
ATOM 1373 C C . TRP A 1 192 ? 2.465 9.591 8.974 1.00 93.81 192 TRP A C 1
ATOM 1375 O O . TRP A 1 192 ? 2.338 10.074 7.852 1.00 93.81 192 TRP A O 1
ATOM 1385 N N . TRP A 1 193 ? 3.641 9.287 9.511 1.00 95.69 193 TRP A N 1
ATOM 1386 C CA . TRP A 1 193 ? 4.827 9.049 8.698 1.00 95.69 193 TRP A CA 1
ATOM 1387 C C . TRP A 1 193 ? 5.183 7.570 8.751 1.00 95.69 193 TRP A C 1
ATOM 1389 O O . TRP A 1 193 ? 4.932 6.911 9.764 1.00 95.69 193 TRP A O 1
ATOM 1399 N N . ASN A 1 194 ? 5.799 7.070 7.688 1.00 96.12 194 ASN A N 1
ATOM 1400 C CA . ASN A 1 194 ? 6.254 5.693 7.559 1.00 96.12 194 ASN A CA 1
ATOM 1401 C C . ASN A 1 194 ? 7.640 5.649 6.919 1.00 96.12 194 ASN A C 1
ATOM 1403 O O . ASN A 1 194 ? 7.956 6.444 6.033 1.00 96.12 194 ASN A O 1
ATOM 1407 N N . LEU A 1 195 ? 8.452 4.698 7.365 1.00 98.06 195 LEU A N 1
ATOM 1408 C CA . LEU A 1 195 ? 9.713 4.334 6.733 1.00 98.06 195 LEU A CA 1
ATOM 1409 C C . LEU A 1 195 ? 9.678 2.846 6.410 1.00 98.06 195 LEU A C 1
ATOM 1411 O O . LEU A 1 195 ? 9.372 2.027 7.279 1.00 98.06 195 LEU A O 1
ATOM 1415 N N . GLY A 1 196 ? 10.014 2.515 5.170 1.00 97.25 196 GLY A N 1
ATOM 1416 C CA . GLY A 1 196 ? 9.997 1.162 4.642 1.00 97.25 196 GLY A CA 1
ATOM 1417 C C . GLY A 1 196 ? 11.341 0.757 4.051 1.00 97.25 196 GLY A C 1
ATOM 1418 O O . GLY A 1 196 ? 12.135 1.590 3.608 1.00 97.25 196 GLY A O 1
ATOM 1419 N N . LEU A 1 197 ? 11.586 -0.547 4.032 1.00 97.69 197 LEU A N 1
ATOM 1420 C CA . LEU A 1 197 ? 12.688 -1.151 3.301 1.00 97.69 197 LEU A CA 1
ATOM 1421 C C . LEU A 1 197 ? 12.189 -2.421 2.623 1.00 97.69 197 LEU A C 1
ATOM 1423 O O . LEU A 1 197 ? 11.698 -3.323 3.304 1.00 97.69 197 LEU A O 1
ATOM 1427 N N . ARG A 1 198 ? 12.353 -2.503 1.302 1.00 97.12 198 ARG A N 1
ATOM 1428 C CA . ARG A 1 198 ? 12.083 -3.711 0.519 1.00 97.12 198 ARG A CA 1
ATOM 1429 C C . ARG A 1 198 ? 13.389 -4.324 0.030 1.00 97.12 198 ARG A C 1
ATOM 1431 O O . ARG A 1 198 ? 14.266 -3.625 -0.460 1.00 97.12 198 ARG A O 1
ATOM 1438 N N . ALA A 1 199 ? 13.513 -5.634 0.158 1.00 96.94 199 ALA A N 1
ATOM 1439 C CA . ALA A 1 199 ? 14.639 -6.419 -0.309 1.00 96.94 199 ALA A CA 1
ATOM 1440 C C . ALA A 1 199 ? 14.178 -7.365 -1.423 1.00 96.94 199 ALA A C 1
ATOM 1442 O O . ALA A 1 199 ? 13.287 -8.190 -1.208 1.00 96.94 199 ALA A O 1
ATOM 1443 N N . THR A 1 200 ? 14.794 -7.266 -2.599 1.00 96.56 200 THR A N 1
ATOM 1444 C CA . THR A 1 200 ? 14.615 -8.234 -3.688 1.00 96.56 200 THR A CA 1
ATOM 1445 C C . THR A 1 200 ? 15.506 -9.441 -3.420 1.00 96.56 200 THR A C 1
ATOM 1447 O O . THR A 1 200 ? 16.733 -9.324 -3.433 1.00 96.56 200 THR A O 1
ATOM 1450 N N . VAL A 1 201 ? 14.886 -10.591 -3.155 1.00 94.69 201 VAL A N 1
ATOM 1451 C CA . VAL A 1 201 ? 15.571 -11.859 -2.841 1.00 9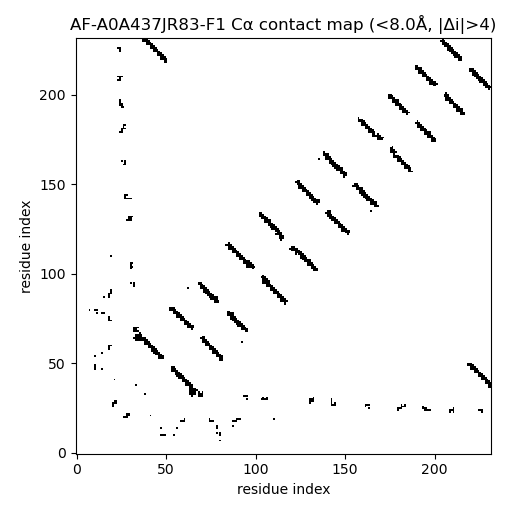4.69 201 VAL A CA 1
ATOM 1452 C C . VAL A 1 201 ? 15.787 -12.683 -4.102 1.00 94.69 201 VAL A C 1
ATO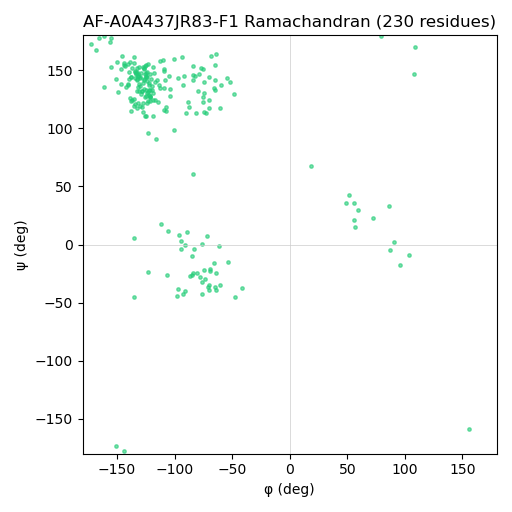M 1454 O O . VAL A 1 201 ? 16.854 -13.252 -4.311 1.00 94.69 201 VAL A O 1
ATOM 1457 N N . VAL A 1 202 ? 14.761 -12.733 -4.952 1.00 94.50 202 VAL A N 1
ATOM 1458 C CA . VAL A 1 202 ? 14.817 -13.312 -6.293 1.00 94.50 202 VAL A CA 1
ATOM 1459 C C . VAL A 1 202 ? 14.285 -12.251 -7.237 1.00 94.50 202 VAL A C 1
ATOM 1461 O O . VAL A 1 202 ? 13.156 -11.792 -7.048 1.00 94.50 202 VAL A O 1
ATOM 1464 N N . ALA A 1 203 ? 15.105 -11.860 -8.214 1.00 92.88 203 ALA A N 1
ATOM 1465 C CA . ALA A 1 203 ? 14.741 -10.856 -9.208 1.00 92.88 203 ALA A CA 1
ATOM 1466 C C . ALA A 1 203 ? 13.356 -11.160 -9.795 1.00 92.88 203 ALA A C 1
ATOM 1468 O O . ALA A 1 203 ? 13.075 -12.305 -10.158 1.00 92.88 203 ALA A O 1
ATOM 1469 N N . ASP A 1 204 ? 12.498 -10.140 -9.795 1.00 92.12 204 ASP A N 1
ATOM 1470 C CA . ASP A 1 204 ? 11.149 -10.152 -10.369 1.00 92.12 204 ASP A CA 1
ATOM 1471 C C . ASP A 1 204 ? 10.205 -11.236 -9.832 1.00 92.12 204 ASP A C 1
ATOM 1473 O O . ASP A 1 204 ? 9.166 -11.508 -10.428 1.00 92.12 204 ASP A O 1
ATOM 1477 N N . ARG A 1 205 ? 10.546 -11.875 -8.705 1.00 95.44 205 ARG A N 1
ATOM 1478 C CA . ARG A 1 205 ? 9.743 -12.969 -8.149 1.00 95.44 205 ARG A CA 1
ATOM 1479 C C . ARG A 1 205 ? 9.520 -12.895 -6.663 1.00 95.44 205 ARG A C 1
ATOM 1481 O O . ARG A 1 205 ? 8.410 -13.173 -6.244 1.00 95.44 205 ARG A O 1
ATOM 1488 N N . LEU A 1 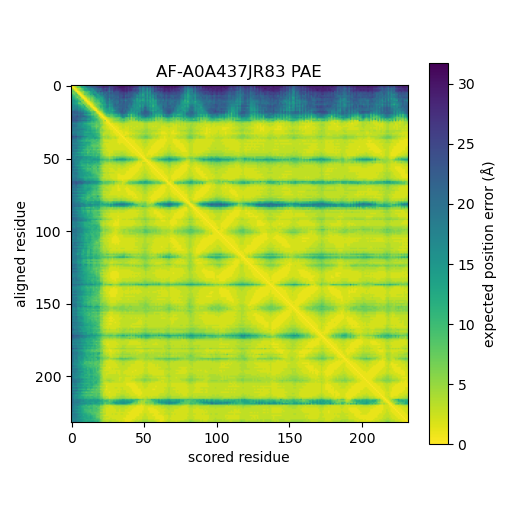206 ? 10.542 -12.610 -5.862 1.00 96.19 206 LEU A N 1
ATOM 1489 C CA . LEU A 1 206 ? 10.432 -12.708 -4.408 1.00 96.19 206 LEU A CA 1
ATOM 1490 C C . LEU A 1 206 ? 10.984 -11.463 -3.737 1.00 96.19 206 LEU A C 1
ATOM 1492 O O . LEU A 1 206 ? 12.179 -11.167 -3.839 1.00 96.19 206 LEU A O 1
ATOM 1496 N N . TRP A 1 207 ? 10.121 -10.812 -2.966 1.00 96.12 207 TRP A N 1
ATOM 1497 C CA . TRP A 1 207 ? 10.463 -9.649 -2.166 1.00 96.12 207 TRP A CA 1
ATOM 1498 C C . TRP A 1 207 ? 10.099 -9.866 -0.705 1.00 96.12 207 TRP A C 1
ATOM 1500 O O . TRP A 1 207 ? 9.091 -10.493 -0.377 1.00 96.12 207 TRP A O 1
ATOM 1510 N N . LEU A 1 208 ? 10.930 -9.308 0.168 1.00 97.06 208 LEU A N 1
ATOM 1511 C CA . LEU A 1 208 ? 10.667 -9.172 1.594 1.00 97.06 208 LEU A CA 1
ATOM 1512 C C . LEU A 1 208 ? 10.617 -7.688 1.918 1.00 97.06 208 LEU A C 1
ATOM 1514 O O . LEU A 1 208 ? 11.450 -6.935 1.417 1.00 97.06 208 LEU A O 1
ATOM 1518 N N . ALA A 1 209 ? 9.699 -7.261 2.771 1.00 97.00 209 ALA A N 1
ATOM 1519 C CA . ALA A 1 209 ? 9.650 -5.874 3.196 1.00 97.00 209 ALA A CA 1
ATOM 1520 C C . ALA A 1 209 ? 9.403 -5.736 4.693 1.00 97.00 209 ALA A C 1
ATOM 1522 O O . ALA A 1 209 ? 8.783 -6.590 5.327 1.00 97.00 209 ALA A O 1
ATOM 1523 N N . VAL A 1 210 ? 9.902 -4.640 5.255 1.00 97.62 210 VAL A N 1
ATOM 1524 C CA . VAL A 1 210 ? 9.604 -4.199 6.618 1.00 97.62 210 VAL A CA 1
ATOM 1525 C C . VAL A 1 210 ? 9.237 -2.728 6.608 1.00 97.62 210 VAL A C 1
ATOM 1527 O O . VAL A 1 210 ? 9.790 -1.956 5.823 1.00 97.62 210 VAL A O 1
ATOM 1530 N N . SER A 1 211 ? 8.342 -2.327 7.506 1.00 97.06 211 SER A N 1
ATOM 1531 C CA . SER A 1 211 ? 8.020 -0.918 7.706 1.00 97.06 211 SER A CA 1
ATOM 1532 C C . SER A 1 211 ? 7.821 -0.563 9.171 1.00 97.06 211 SER A C 1
ATOM 1534 O O . SER A 1 211 ? 7.484 -1.412 10.005 1.00 97.06 211 SER A O 1
ATOM 1536 N N . TYR A 1 212 ? 8.032 0.712 9.477 1.00 96.44 212 TYR A N 1
ATOM 1537 C CA . TYR A 1 212 ? 7.655 1.316 10.741 1.00 96.44 212 TYR A CA 1
ATOM 1538 C C . TYR A 1 212 ? 6.977 2.657 10.484 1.00 96.44 212 TYR A C 1
ATOM 1540 O O . TYR A 1 212 ? 7.594 3.583 9.953 1.00 96.44 212 TYR A O 1
ATOM 1548 N N . ALA A 1 213 ? 5.738 2.771 10.947 1.00 95.12 213 ALA A N 1
ATOM 1549 C CA . ALA A 1 213 ? 4.950 3.983 10.872 1.00 95.12 213 ALA A CA 1
ATOM 1550 C C . ALA A 1 213 ? 4.577 4.504 12.258 1.00 95.12 213 ALA A C 1
ATOM 1552 O O . ALA A 1 213 ? 4.449 3.755 13.237 1.00 95.12 213 ALA A O 1
ATOM 1553 N N . ARG A 1 214 ? 4.380 5.817 12.345 1.00 94.06 214 ARG A N 1
ATOM 1554 C CA . ARG A 1 214 ? 3.950 6.488 13.567 1.00 94.06 214 ARG A CA 1
ATOM 1555 C C . ARG A 1 214 ? 3.063 7.686 13.266 1.00 94.06 214 ARG A C 1
ATOM 1557 O O . ARG A 1 214 ? 3.378 8.508 12.408 1.00 94.06 214 ARG A O 1
ATOM 1564 N N . GLN A 1 215 ? 2.006 7.822 14.056 1.00 92.19 215 GLN A N 1
ATOM 1565 C CA . GLN A 1 215 ? 1.105 8.959 13.979 1.00 92.19 215 GLN A CA 1
ATOM 1566 C C . GLN A 1 215 ? 1.736 10.220 14.577 1.00 92.19 215 GLN A C 1
ATOM 1568 O O . GLN A 1 215 ? 2.392 10.187 15.628 1.00 92.19 215 GLN A O 1
ATOM 1573 N N . ILE A 1 216 ? 1.506 11.352 13.921 1.00 92.62 216 ILE A N 1
ATOM 1574 C CA . ILE A 1 216 ? 1.927 12.693 14.327 1.00 92.62 216 ILE A CA 1
ATOM 1575 C C . ILE A 1 216 ? 0.882 13.252 15.311 1.00 92.62 216 ILE A C 1
ATOM 1577 O O . ILE A 1 216 ? 0.224 14.256 15.065 1.00 92.62 216 ILE A O 1
ATOM 1581 N N . ASP A 1 217 ? 0.719 12.558 16.440 1.00 87.69 217 ASP A N 1
ATOM 1582 C CA . ASP A 1 217 ? -0.245 12.852 17.512 1.00 87.69 217 ASP A CA 1
ATOM 1583 C C . ASP A 1 217 ? 0.414 12.627 18.896 1.00 87.69 217 ASP A C 1
ATOM 1585 O O . ASP A 1 217 ? 1.283 11.751 19.027 1.00 87.69 217 ASP A O 1
ATOM 1589 N N . PRO A 1 218 ? 0.037 13.378 19.951 1.00 77.62 218 PRO A N 1
ATOM 1590 C CA . PRO A 1 218 ? 0.318 13.045 21.353 1.00 77.62 218 PRO A CA 1
ATOM 1591 C C . PRO A 1 218 ? 0.155 11.569 21.779 1.00 77.62 218 PRO A C 1
ATOM 1593 O O . PRO A 1 218 ? 0.974 11.094 22.570 1.00 77.62 218 PRO A O 1
ATOM 1596 N N . ALA A 1 219 ? -0.843 10.840 21.270 1.00 74.56 219 ALA A N 1
ATOM 1597 C CA . ALA A 1 219 ? -1.109 9.425 21.552 1.00 74.56 219 ALA A CA 1
ATOM 1598 C C . ALA A 1 219 ? -0.046 8.482 20.959 1.00 74.56 219 ALA A C 1
ATOM 1600 O O . ALA A 1 219 ? 0.156 7.373 21.459 1.00 74.56 219 ALA A O 1
ATOM 1601 N N . ARG A 1 220 ? 0.697 8.956 19.944 1.00 83.06 220 ARG A N 1
ATOM 1602 C CA . ARG A 1 220 ? 1.874 8.304 19.343 1.00 83.06 220 ARG A CA 1
ATOM 1603 C C . ARG A 1 220 ? 1.619 6.847 18.946 1.00 83.06 220 ARG A C 1
ATOM 1605 O O . ARG A 1 220 ? 2.488 5.999 19.174 1.00 83.06 220 ARG A O 1
ATOM 1612 N N . ALA A 1 221 ? 0.458 6.574 18.350 1.00 89.88 221 ALA A N 1
ATOM 1613 C CA . ALA A 1 221 ? 0.176 5.276 17.758 1.00 89.88 221 ALA A CA 1
ATOM 1614 C C . ALA A 1 221 ? 1.311 4.882 16.796 1.00 89.88 221 ALA A C 1
ATOM 1616 O O . ALA A 1 221 ? 1.879 5.729 16.097 1.00 89.88 221 ALA A O 1
ATOM 1617 N N . ARG A 1 222 ? 1.692 3.605 16.818 1.00 93.06 222 ARG A N 1
ATOM 1618 C CA . ARG A 1 222 ? 2.776 3.050 16.000 1.00 93.06 222 ARG A CA 1
ATOM 1619 C C . ARG A 1 222 ? 2.350 1.748 15.350 1.00 93.06 222 ARG A C 1
ATOM 1621 O O . ARG A 1 222 ? 1.614 0.972 15.959 1.00 93.06 222 ARG A O 1
ATOM 1628 N N . LEU A 1 223 ? 2.878 1.506 14.162 1.00 92.31 223 LEU A N 1
ATOM 1629 C CA . LEU A 1 223 ? 2.626 0.328 13.349 1.00 92.31 223 LEU A CA 1
ATOM 1630 C C . LEU A 1 223 ? 3.968 -0.213 12.861 1.00 92.31 223 LEU A C 1
ATOM 1632 O O . LEU A 1 223 ? 4.801 0.544 12.376 1.00 92.31 223 LEU A O 1
ATOM 1636 N N . ALA A 1 224 ? 4.180 -1.512 13.005 1.00 95.25 224 ALA A N 1
ATOM 1637 C CA . ALA A 1 224 ? 5.284 -2.216 12.370 1.00 95.25 224 ALA A CA 1
ATOM 1638 C C . ALA A 1 224 ? 4.712 -3.285 11.446 1.00 95.25 224 ALA A C 1
ATOM 1640 O O . ALA A 1 224 ? 3.783 -3.993 11.845 1.00 95.25 224 ALA A O 1
ATOM 1641 N N . THR A 1 225 ? 5.271 -3.414 10.248 1.00 95.31 225 THR A N 1
ATOM 1642 C CA . THR A 1 225 ? 4.851 -4.429 9.281 1.00 95.31 225 THR A CA 1
ATOM 1643 C C . THR A 1 225 ? 6.034 -5.256 8.806 1.00 95.31 225 THR A C 1
ATOM 1645 O O . THR A 1 225 ? 7.176 -4.792 8.771 1.00 95.31 225 THR A O 1
ATOM 1648 N N . PHE A 1 226 ? 5.740 -6.499 8.454 1.00 96.88 226 PHE A N 1
ATOM 1649 C CA . PHE A 1 226 ? 6.595 -7.370 7.671 1.00 96.88 226 PHE A CA 1
ATOM 1650 C C . PHE A 1 226 ? 5.743 -7.971 6.557 1.00 96.88 226 PHE A C 1
ATOM 1652 O O . PHE A 1 226 ? 4.647 -8.466 6.840 1.00 96.88 226 PHE A O 1
ATOM 1659 N N . SER A 1 227 ? 6.234 -7.949 5.322 1.00 95.69 227 SER A N 1
ATOM 1660 C CA . SER A 1 227 ? 5.552 -8.578 4.196 1.00 95.69 227 SER A CA 1
ATOM 1661 C C . SER A 1 227 ? 6.480 -9.460 3.369 1.00 95.69 227 SER A C 1
ATOM 1663 O O . SER A 1 227 ? 7.702 -9.284 3.332 1.00 95.69 227 SER A O 1
ATOM 1665 N N . VAL A 1 228 ? 5.868 -10.451 2.728 1.00 97.19 228 VAL A N 1
ATOM 1666 C CA . VAL A 1 228 ? 6.487 -11.323 1.733 1.00 97.19 228 VAL A CA 1
ATOM 1667 C C . VAL A 1 228 ? 5.624 -11.265 0.492 1.00 97.19 228 VAL A C 1
ATOM 1669 O O . VAL A 1 228 ? 4.427 -11.536 0.577 1.00 97.19 228 VAL A O 1
ATOM 1672 N N . LYS A 1 229 ? 6.234 -10.968 -0.652 1.00 96.50 229 LYS A N 1
ATOM 1673 C CA . LYS A 1 229 ? 5.547 -10.915 -1.937 1.00 96.50 229 LYS A CA 1
ATOM 1674 C C . LYS A 1 229 ? 6.171 -11.878 -2.933 1.00 96.50 229 LYS A C 1
ATOM 1676 O O . LYS A 1 229 ? 7.394 -11.902 -3.074 1.00 96.50 229 LYS A O 1
ATOM 1681 N N . LEU A 1 230 ? 5.327 -12.648 -3.613 1.00 97.50 230 LEU A N 1
ATOM 1682 C CA . LEU A 1 230 ? 5.693 -13.626 -4.629 1.00 97.50 230 LEU A CA 1
ATOM 1683 C C . LEU A 1 230 ? 4.956 -13.328 -5.941 1.00 97.50 230 LEU A C 1
ATOM 1685 O O . LEU A 1 230 ? 3.732 -13.371 -5.946 1.00 97.50 230 LEU A O 1
ATOM 1689 N N . ALA A 1 231 ? 5.678 -13.101 -7.037 1.00 96.69 231 ALA A N 1
ATOM 1690 C CA . ALA A 1 231 ? 5.111 -13.007 -8.387 1.00 96.69 231 ALA A CA 1
ATOM 1691 C C . ALA A 1 231 ? 5.242 -14.340 -9.148 1.00 96.69 231 ALA A C 1
ATOM 1693 O O . ALA A 1 231 ? 6.243 -15.054 -8.981 1.00 96.69 231 ALA A O 1
ATOM 1694 N N . PHE A 1 232 ? 4.234 -14.686 -9.956 1.00 96.19 232 PHE A N 1
ATOM 1695 C CA . PHE A 1 232 ? 4.162 -15.933 -10.727 1.00 96.19 232 PHE A CA 1
ATOM 1696 C C . PHE A 1 232 ? 3.302 -15.827 -11.991 1.00 96.19 232 PHE A C 1
ATOM 1698 O O . PHE A 1 232 ? 2.446 -14.916 -12.069 1.00 96.19 232 PHE A O 1
#

Secondary structure (DSSP, 8-state):
--HHHHHHHHHHHHHHTTTT--STT-SSPP---PPBT-EEEEEEEEEEEETTEEEEEEEEEEEEEEETTEEEEEEEEEEEESSSEEEEEEEEEEEEEEEEETTEEEEEEEEEEEEESSS--EEEEEEEEEEEEEEEETTEEEEEEEEEEEETTTTEEEEEEEEEEEE--EEETTEEEEEEEEEEEESSS--EEEEEEEEEEETTTEEEEEEEEEESSTT--EEEEEEEEEE-

Solvent-accessible surface area (backbone atoms only — not comparable to full-atom values): 11356 Å² total; per-residue (Å²): 134,68,76,72,64,58,60,57,50,55,61,52,58,65,53,71,65,54,51,75,60,63,64,67,48,50,93,44,48,66,34,81,66,48,52,60,74,35,30,39,38,38,39,39,42,38,41,39,38,41,88,87,48,55,32,41,36,42,32,44,33,41,35,37,9,75,31,96,54,28,23,43,33,45,19,40,31,41,37,37,49,94,68,73,65,34,37,38,41,28,44,37,34,35,35,66,75,48,63,94,47,98,70,24,28,30,21,43,35,44,38,41,34,31,37,28,75,84,87,52,82,40,81,37,37,40,38,42,30,43,19,32,24,28,76,70,49,100,57,29,37,33,25,38,37,44,30,44,38,39,37,57,80,78,72,40,72,48,49,33,40,26,43,28,42,37,38,81,48,44,84,53,97,93,32,35,42,24,52,32,38,33,39,40,35,43,81,84,55,67,36,31,40,37,41,22,41,36,35,42,78,38,87,93,30,30,37,40,22,34,23,47,32,38,36,70,46,96,67,50,35,34,38,39,41,38,38,41,38,40,46,91

pLDDT: mean 87.75, std 17.22, range [24.31, 98.44]

Mean predicted aligned error: 5.96 Å

Sequence (232 aa):
MNRWMTSTMGVLAAICALSAKAGLPLLSEDAGVLGGGECELEAVAASAREGGAGAHEHALGVACGTGRDWQWGLGVARARADGPLAKGLSVGGKVLLWAPSEDAAVVLAPTLGWADDGSGWRHVGQDFNLVYSGPLAADWTLHLNLIHSRDREADARSTGWSLAAEHAGLAVGGWVLAPMGDLAGDDRAAPWWNLGLRATVVADRLWLAVSYARQIDPARARLATFSVKLAF